Protein AF-A0A7V9T513-F1 (afdb_monomer_lite)

Radius of gyration: 24.74 Å; chains: 1; bounding box: 53×45×97 Å

pLDDT: mean 81.59, std 13.83, range [38.94, 98.31]

Secondary structure (DSSP, 8-state):
-THHHHHHHS-GGGHHHHHHHHHHHHHHHHHHHHHH-HHHHHHHHHHHHH---S---SSSTTGGGPEEPPTT-GGG-BTTEE--TTTTTTHHHHHHHHHHHHHHHHHHTTTT---HHHHHHHHHHHHHHHHHH-TT--GGGGHHHHHHHHHHHHHTT-SS-HHHHHHHHHHHHHHH-TTTS-HHHHHHHHHHHHHHHHHHHHHHHHPPPP--------------PPPPP-----

Structure (mmCIF, N/CA/C/O backbone):
data_AF-A0A7V9T513-F1
#
_entry.id   AF-A0A7V9T513-F1
#
loop_
_atom_site.group_PDB
_atom_site.id
_atom_site.type_symbol
_atom_site.label_atom_id
_atom_site.label_alt_id
_atom_site.label_comp_id
_atom_site.label_asym_id
_atom_site.label_entity_id
_atom_site.label_seq_id
_atom_site.pdbx_PDB_ins_code
_atom_site.Cartn_x
_atom_site.Cartn_y
_atom_site.Cartn_z
_atom_site.occupancy
_atom_site.B_iso_or_equiv
_atom_site.auth_seq_id
_atom_site.auth_comp_id
_atom_site.auth_asym_id
_atom_site.auth_atom_id
_atom_site.pdbx_PDB_model_num
ATOM 1 N N . LEU A 1 1 ? -8.419 2.953 -2.164 1.00 56.56 1 LEU A N 1
ATOM 2 C CA . LEU A 1 1 ? -7.958 2.134 -1.012 1.00 56.56 1 LEU A CA 1
ATOM 3 C C . LEU A 1 1 ? -8.584 2.544 0.321 1.00 56.56 1 LEU A C 1
ATOM 5 O O . LEU A 1 1 ? -9.123 1.675 0.987 1.00 56.56 1 LEU A O 1
ATOM 9 N N . ALA A 1 2 ? -8.587 3.830 0.699 1.00 71.31 2 ALA A N 1
ATOM 10 C CA . ALA A 1 2 ? -9.159 4.273 1.981 1.00 71.31 2 ALA A CA 1
ATOM 11 C C . ALA A 1 2 ? -10.691 4.118 2.109 1.00 71.31 2 ALA A C 1
ATOM 13 O O . ALA A 1 2 ? -11.207 4.031 3.218 1.00 71.31 2 ALA A O 1
ATOM 14 N N . ALA A 1 3 ? -11.420 4.041 0.990 1.00 71.31 3 ALA A N 1
ATOM 15 C CA . ALA A 1 3 ? -12.880 3.952 0.992 1.00 71.31 3 ALA A CA 1
ATOM 16 C C . ALA A 1 3 ? -13.415 2.728 1.757 1.00 71.31 3 ALA A C 1
ATOM 18 O O . ALA A 1 3 ? -14.334 2.867 2.553 1.00 71.31 3 ALA A O 1
ATOM 19 N N . ALA A 1 4 ? -12.821 1.544 1.566 1.00 71.19 4 ALA A N 1
ATOM 20 C CA . ALA A 1 4 ? -13.299 0.312 2.195 1.00 71.19 4 ALA A CA 1
ATOM 21 C C . ALA A 1 4 ? -13.287 0.372 3.739 1.00 71.19 4 ALA A C 1
ATOM 23 O O . ALA A 1 4 ? -14.354 0.212 4.331 1.00 71.19 4 ALA A O 1
ATOM 24 N N . PRO A 1 5 ? -12.159 0.652 4.425 1.00 69.12 5 PRO A N 1
ATOM 25 C CA . PRO A 1 5 ? -12.153 0.740 5.887 1.00 69.12 5 PRO A CA 1
ATOM 26 C C . PRO A 1 5 ? -13.040 1.874 6.422 1.00 69.12 5 PRO A C 1
ATOM 28 O O . PRO A 1 5 ? -13.703 1.694 7.439 1.00 69.12 5 PRO A O 1
ATOM 31 N N . VAL A 1 6 ? -13.122 3.012 5.723 1.00 74.19 6 VAL A N 1
ATOM 32 C CA . VAL A 1 6 ? -13.965 4.146 6.139 1.00 74.19 6 VAL A CA 1
ATOM 33 C C . VAL A 1 6 ? -15.457 3.807 6.050 1.00 74.19 6 VAL A C 1
ATOM 35 O O . VAL A 1 6 ? -16.199 4.042 7.004 1.00 74.19 6 VAL A O 1
ATOM 38 N N . LEU A 1 7 ? -15.906 3.200 4.949 1.00 75.94 7 LEU A N 1
ATOM 39 C CA . LEU A 1 7 ? -17.299 2.773 4.780 1.00 75.94 7 LEU A CA 1
ATOM 40 C C . LEU A 1 7 ? -17.684 1.671 5.773 1.00 75.94 7 LEU A C 1
ATOM 42 O O . LEU A 1 7 ? -18.811 1.659 6.261 1.00 75.94 7 LEU A O 1
ATOM 46 N N . LEU A 1 8 ? -16.752 0.771 6.103 1.00 69.31 8 LEU A N 1
ATOM 47 C CA . LEU A 1 8 ? -16.981 -0.305 7.071 1.00 69.31 8 LEU A CA 1
ATOM 48 C C . LEU A 1 8 ? -17.132 0.197 8.512 1.00 69.31 8 LEU A C 1
ATOM 50 O O . LEU A 1 8 ? -17.827 -0.440 9.300 1.00 69.31 8 LEU A O 1
ATOM 54 N N . LEU A 1 9 ? -16.500 1.321 8.852 1.00 70.56 9 LEU A N 1
ATOM 55 C CA . LEU A 1 9 ? -16.611 1.945 10.172 1.00 70.56 9 LEU A CA 1
ATOM 56 C C . LEU A 1 9 ? -17.802 2.894 10.314 1.00 70.56 9 LEU A C 1
ATOM 58 O O . LEU A 1 9 ? -18.177 3.242 11.434 1.00 70.56 9 LEU A O 1
ATOM 62 N N . THR A 1 10 ? -18.374 3.349 9.202 1.00 71.75 10 THR A N 1
ATOM 63 C CA . THR A 1 10 ? -19.375 4.414 9.227 1.00 71.75 10 THR A CA 1
ATOM 64 C C . THR A 1 10 ? -20.785 3.833 9.115 1.00 71.75 10 THR A C 1
ATOM 66 O O . THR A 1 10 ? -21.069 3.127 8.144 1.00 71.75 10 THR A O 1
ATOM 69 N N . PRO A 1 11 ? -21.708 4.155 10.047 1.00 75.56 11 PRO A N 1
ATOM 70 C CA . PRO A 1 11 ? -23.116 3.803 9.899 1.00 75.56 11 PRO A CA 1
ATOM 71 C C . PRO A 1 11 ? -23.667 4.261 8.545 1.00 75.56 11 PRO A C 1
ATOM 73 O O . PRO A 1 11 ? -23.382 5.381 8.117 1.00 75.56 11 PRO A O 1
ATOM 76 N N . VAL A 1 12 ? -24.493 3.428 7.903 1.00 78.19 12 VAL A N 1
ATOM 77 C CA . VAL A 1 12 ? -25.060 3.693 6.562 1.00 78.19 12 VAL A CA 1
ATOM 78 C C . VAL A 1 12 ? -25.762 5.053 6.498 1.00 78.19 12 VAL A C 1
ATOM 80 O O . VAL A 1 12 ? -25.613 5.786 5.527 1.00 78.19 12 VAL A O 1
ATOM 83 N N . ALA A 1 13 ? -26.426 5.454 7.584 1.00 79.31 13 ALA A N 1
ATOM 84 C CA . ALA A 1 13 ? -27.083 6.755 7.709 1.00 79.31 13 ALA A CA 1
ATOM 85 C C . ALA A 1 13 ? -26.142 7.966 7.524 1.00 79.31 13 ALA A C 1
ATOM 87 O O . ALA A 1 13 ? -26.603 9.054 7.200 1.00 79.31 13 ALA A O 1
ATOM 88 N N . ARG A 1 14 ? -24.826 7.802 7.718 1.00 83.12 14 ARG A N 1
ATOM 89 C CA . ARG A 1 14 ? -23.826 8.876 7.573 1.00 83.12 14 ARG A CA 1
ATOM 90 C C . ARG A 1 14 ? -23.086 8.847 6.235 1.00 83.12 14 ARG A C 1
ATOM 92 O O . ARG A 1 14 ? -22.272 9.735 5.985 1.00 83.12 14 ARG A O 1
ATOM 99 N N . TRP A 1 15 ? -23.360 7.870 5.370 1.00 83.12 15 TRP A N 1
ATOM 100 C CA . TRP A 1 15 ? -22.726 7.776 4.052 1.00 83.12 15 TRP A CA 1
ATOM 101 C C . TRP A 1 15 ? -22.912 9.033 3.190 1.00 83.12 15 TRP A C 1
ATOM 103 O O . TRP A 1 15 ? -21.918 9.453 2.602 1.00 83.12 15 TRP A O 1
ATOM 113 N N . PRO A 1 16 ? -24.088 9.699 3.151 1.00 83.56 16 PRO A N 1
ATOM 114 C CA . PRO A 1 16 ? -24.255 10.911 2.349 1.00 83.56 16 PRO A CA 1
ATOM 115 C C . PRO A 1 16 ? -23.289 12.028 2.757 1.00 83.56 16 PRO A C 1
ATOM 117 O O . PRO A 1 16 ? -22.669 12.650 1.901 1.00 83.56 16 PRO A O 1
ATOM 120 N N . HIS A 1 17 ? -23.088 12.238 4.062 1.00 81.31 17 HIS A N 1
ATOM 121 C CA . HIS A 1 17 ? -22.139 13.234 4.571 1.00 81.31 17 HIS A CA 1
ATOM 122 C C . HIS A 1 17 ? -20.690 12.876 4.244 1.00 81.31 17 HIS A C 1
ATOM 124 O O . HIS A 1 17 ? -19.882 13.757 3.972 1.00 81.31 17 HIS A O 1
ATOM 130 N N . LEU A 1 18 ? -20.363 11.584 4.248 1.00 82.62 18 LEU A N 1
ATOM 131 C CA . LEU A 1 18 ? -19.033 11.091 3.908 1.00 82.62 18 LEU A CA 1
ATOM 132 C C . LEU A 1 18 ? -18.729 11.273 2.420 1.00 82.62 18 LEU A C 1
ATOM 134 O O . LEU A 1 18 ? -17.659 11.759 2.065 1.00 82.62 18 LEU A O 1
ATOM 138 N N . VAL A 1 19 ? -19.694 10.934 1.563 1.00 82.19 19 VAL A N 1
ATOM 139 C CA . VAL A 1 19 ? -19.617 11.171 0.119 1.00 82.19 19 VAL A CA 1
ATOM 140 C C . VAL A 1 19 ? -19.502 12.666 -0.157 1.00 82.19 19 VAL A C 1
ATOM 142 O O . VAL A 1 19 ? -18.634 13.060 -0.927 1.00 82.19 19 VAL A O 1
ATOM 145 N N . LEU A 1 20 ? -20.301 13.501 0.513 1.00 85.19 20 LEU A N 1
ATOM 146 C CA . LEU A 1 20 ? -20.239 14.953 0.365 1.00 85.19 20 LEU A CA 1
ATOM 147 C C . LEU A 1 20 ? -18.884 15.518 0.807 1.00 85.19 20 LEU A C 1
ATOM 149 O O . LEU A 1 20 ? -18.304 16.318 0.084 1.00 85.19 20 LEU A O 1
ATOM 153 N N . ALA A 1 21 ? -18.350 15.087 1.952 1.00 81.12 21 ALA A N 1
ATOM 154 C CA . ALA A 1 21 ? -17.043 15.528 2.435 1.00 81.12 21 ALA A CA 1
ATOM 155 C C . ALA A 1 21 ? -15.908 15.090 1.495 1.00 81.12 21 ALA A C 1
ATOM 157 O O . ALA A 1 21 ? -15.026 15.886 1.178 1.00 81.12 21 ALA A O 1
ATOM 158 N N . ALA A 1 22 ? -15.949 13.846 1.007 1.00 82.00 22 ALA A N 1
ATOM 159 C CA . ALA A 1 22 ? -14.989 13.343 0.030 1.00 82.00 22 ALA A CA 1
ATOM 160 C C . ALA A 1 22 ? -15.091 14.092 -1.310 1.00 82.00 22 ALA A C 1
ATOM 162 O O . ALA A 1 22 ? -14.065 14.452 -1.882 1.00 82.00 22 ALA A O 1
ATOM 163 N N . ALA A 1 23 ? -16.309 14.369 -1.783 1.00 80.56 23 ALA A N 1
ATOM 164 C CA . ALA A 1 23 ? -16.556 15.130 -3.003 1.00 80.56 23 ALA A CA 1
ATOM 165 C C . ALA A 1 23 ? -16.118 16.593 -2.863 1.00 80.56 23 ALA A C 1
ATOM 167 O O . ALA A 1 23 ? -15.510 17.127 -3.781 1.00 80.56 23 ALA A O 1
ATOM 168 N N . ALA A 1 24 ? -16.362 17.227 -1.714 1.00 82.88 24 ALA A N 1
ATOM 169 C CA . ALA A 1 24 ? -15.928 18.593 -1.442 1.00 82.88 24 ALA A CA 1
ATOM 170 C C . ALA A 1 24 ? -14.398 18.692 -1.369 1.00 82.88 24 ALA A C 1
ATOM 172 O O . ALA A 1 24 ? -13.809 19.553 -2.017 1.00 82.88 24 ALA A O 1
ATOM 173 N N . ALA A 1 25 ? -13.744 17.781 -0.640 1.00 82.38 25 ALA A N 1
ATOM 174 C CA . ALA A 1 25 ? -12.286 17.743 -0.544 1.00 82.38 25 ALA A CA 1
ATOM 175 C C . ALA A 1 25 ? -11.632 17.437 -1.902 1.00 82.38 25 ALA A C 1
ATOM 177 O O . ALA A 1 25 ? -10.701 18.127 -2.311 1.00 82.38 25 ALA A O 1
ATOM 178 N N . GLY A 1 26 ? -12.143 16.434 -2.624 1.00 80.25 26 GLY A N 1
ATOM 179 C CA . GLY A 1 26 ? -11.663 16.089 -3.961 1.00 80.25 26 GLY A CA 1
ATOM 180 C C . GLY A 1 26 ? -11.914 17.209 -4.968 1.00 80.25 26 GLY A C 1
ATOM 181 O O . GLY A 1 26 ? -11.016 17.562 -5.725 1.00 80.25 26 GLY A O 1
ATOM 182 N N . GLY A 1 27 ? -13.100 17.815 -4.931 1.00 81.06 27 GLY A N 1
ATOM 183 C CA . GLY A 1 27 ? -13.477 18.951 -5.763 1.00 81.06 27 GLY A CA 1
ATOM 184 C C . GLY A 1 27 ? -12.573 20.153 -5.525 1.00 81.06 27 GLY A C 1
ATOM 185 O O . GLY A 1 27 ? -12.019 20.673 -6.479 1.00 81.06 27 GLY A O 1
ATOM 186 N N . ALA A 1 28 ? -12.322 20.550 -4.278 1.00 85.12 28 ALA A N 1
ATOM 187 C CA . ALA A 1 28 ? -11.442 21.683 -3.980 1.00 85.12 28 ALA A CA 1
ATOM 188 C C . ALA A 1 28 ? -10.032 21.530 -4.584 1.00 85.12 28 ALA A C 1
ATOM 190 O O . ALA A 1 28 ? -9.445 22.510 -5.036 1.00 85.12 28 ALA A O 1
ATOM 191 N N . VAL A 1 29 ? -9.505 20.302 -4.623 1.00 83.56 29 VAL A N 1
ATOM 192 C CA . VAL A 1 29 ? -8.173 20.006 -5.173 1.00 83.56 29 VAL A CA 1
ATOM 193 C C . VAL A 1 29 ? -8.195 19.862 -6.696 1.00 83.56 29 VAL A C 1
ATOM 195 O O . VAL A 1 29 ? -7.297 20.353 -7.375 1.00 83.56 29 VAL A O 1
ATOM 198 N N . LEU A 1 30 ? -9.195 19.168 -7.243 1.00 85.56 30 LEU A N 1
ATOM 199 C CA . LEU A 1 30 ? -9.219 18.780 -8.656 1.00 85.56 30 LEU A CA 1
ATOM 200 C C . LEU A 1 30 ? -9.918 19.807 -9.548 1.00 85.56 30 LEU A C 1
ATOM 202 O O . LEU A 1 30 ? -9.595 19.891 -10.729 1.00 85.56 30 LEU A O 1
ATOM 206 N N . LEU A 1 31 ? -10.842 20.604 -9.009 1.00 85.56 31 LEU A N 1
ATOM 207 C CA . LEU A 1 31 ? -11.644 21.557 -9.776 1.00 85.56 31 LEU A CA 1
ATOM 208 C C . LEU A 1 31 ? -10.788 22.569 -10.556 1.00 85.56 31 LEU A C 1
ATOM 210 O O . LEU A 1 31 ? -11.083 22.753 -11.733 1.00 85.56 31 LEU A O 1
ATOM 214 N N . PRO A 1 32 ? -9.703 23.158 -10.007 1.00 86.12 32 PRO A N 1
ATOM 215 C CA . PRO A 1 32 ? -8.839 24.042 -10.791 1.00 86.12 32 PRO A CA 1
ATOM 216 C C . PRO A 1 32 ? -8.215 23.345 -12.009 1.00 86.12 32 PRO A C 1
ATOM 218 O O . PRO A 1 32 ? -8.123 23.940 -13.076 1.00 86.12 32 PRO A O 1
ATOM 221 N N . VAL A 1 33 ? -7.831 22.070 -11.869 1.00 82.62 33 VAL A N 1
ATOM 222 C CA . VAL A 1 33 ? -7.219 21.277 -12.949 1.00 82.62 33 VAL A CA 1
ATOM 223 C C . VAL A 1 33 ? -8.254 20.908 -14.011 1.00 82.62 33 VAL A C 1
ATOM 225 O O . VAL A 1 33 ? -7.982 21.025 -15.202 1.00 82.62 33 VAL A O 1
ATOM 228 N N . VAL A 1 34 ? -9.456 20.509 -13.584 1.00 87.06 34 VAL A N 1
ATOM 229 C CA . VAL A 1 34 ? -10.569 20.188 -14.491 1.00 87.06 34 VAL A CA 1
ATOM 230 C C . VAL A 1 34 ? -11.003 21.420 -15.280 1.00 87.06 34 VAL A C 1
ATOM 232 O O . VAL A 1 34 ? -11.263 21.310 -16.471 1.00 87.06 34 VAL A O 1
ATOM 235 N N . LEU A 1 35 ? -11.080 22.586 -14.634 1.00 89.31 35 LEU A N 1
ATOM 236 C CA . LEU A 1 35 ? -11.471 23.834 -15.293 1.00 89.31 35 LEU A CA 1
ATOM 237 C C . LEU A 1 35 ? -10.396 24.356 -16.253 1.00 89.31 35 LEU A C 1
ATOM 239 O O . LEU A 1 35 ? -10.744 25.019 -17.226 1.00 89.31 35 LEU A O 1
ATOM 243 N N . ALA A 1 36 ? -9.118 24.063 -15.995 1.00 90.81 36 ALA A N 1
ATOM 244 C CA . ALA A 1 36 ? -8.023 24.456 -16.875 1.00 90.81 36 ALA A CA 1
ATOM 245 C C . ALA A 1 36 ? -8.037 23.686 -18.207 1.00 90.81 36 ALA A C 1
ATOM 247 O O . ALA A 1 36 ? -7.860 24.302 -19.255 1.00 90.81 36 ALA A O 1
ATOM 248 N N . ASP A 1 37 ? -8.262 22.366 -18.176 1.00 88.44 37 ASP A N 1
ATOM 249 C CA . ASP A 1 37 ? -8.390 21.537 -19.384 1.00 88.44 37 ASP A CA 1
ATOM 250 C C . ASP A 1 37 ? -9.226 20.263 -19.119 1.00 88.44 37 ASP A C 1
ATOM 252 O O . ASP A 1 37 ? -8.694 19.221 -18.710 1.00 88.44 37 ASP A O 1
ATOM 256 N N . PRO A 1 38 ? -10.550 20.311 -19.362 1.00 83.56 38 PRO A N 1
ATOM 257 C CA . PRO A 1 38 ? -11.442 19.186 -19.088 1.00 83.56 38 PRO A CA 1
ATOM 258 C C . PRO A 1 38 ? -11.135 17.951 -19.944 1.00 83.56 38 PRO A C 1
ATOM 260 O O . PRO A 1 38 ? -11.267 16.817 -19.473 1.00 83.56 38 PRO A O 1
ATOM 263 N N . GLY A 1 39 ? -10.742 18.163 -21.206 1.00 80.19 39 GLY A N 1
ATOM 264 C CA . GLY A 1 39 ? -10.500 17.089 -22.170 1.00 80.19 39 GLY A CA 1
ATOM 265 C C . GLY A 1 39 ? -9.240 16.304 -21.825 1.00 80.19 39 GLY A C 1
ATOM 266 O O . GLY A 1 39 ? -9.263 15.071 -21.778 1.00 80.19 39 GLY A O 1
ATOM 267 N N . HIS A 1 40 ? -8.163 17.016 -21.496 1.00 79.38 40 HIS A N 1
ATOM 268 C CA . HIS A 1 40 ? -6.905 16.396 -21.097 1.00 79.38 40 HIS A CA 1
ATOM 269 C C . HIS A 1 40 ? -6.998 15.744 -19.710 1.00 79.38 40 HIS A C 1
ATOM 271 O O . HIS A 1 40 ? -6.431 14.671 -19.492 1.00 79.38 40 HIS A O 1
ATOM 277 N N . PHE A 1 41 ? -7.782 16.321 -18.791 1.00 80.00 41 PHE A N 1
ATOM 278 C CA . PHE A 1 41 ? -8.075 15.695 -17.503 1.00 80.00 41 PHE A CA 1
ATOM 279 C C . PHE A 1 41 ? -8.795 14.349 -17.671 1.00 80.00 41 PHE A C 1
ATOM 281 O O . PHE A 1 41 ? -8.336 13.344 -17.129 1.00 80.00 41 PHE A O 1
ATOM 288 N N . LEU A 1 42 ? -9.885 14.295 -18.444 1.00 76.69 42 LEU A N 1
ATOM 289 C CA . LEU A 1 42 ? -10.641 13.054 -18.662 1.00 76.69 42 LEU A CA 1
ATOM 290 C C . LEU A 1 42 ? -9.800 11.977 -19.365 1.00 76.69 42 LEU A C 1
ATOM 292 O O . LEU A 1 42 ? -9.795 10.828 -18.920 1.00 76.69 42 LEU A O 1
ATOM 296 N N . GLY A 1 43 ? -9.051 12.346 -20.409 1.00 71.62 43 GLY A N 1
ATOM 297 C CA . GLY A 1 43 ? -8.168 11.421 -21.128 1.00 71.62 43 GLY A CA 1
ATOM 298 C C . GLY A 1 43 ? -7.070 10.828 -20.237 1.00 71.62 43 GLY A C 1
ATOM 299 O O . GLY A 1 43 ? -6.873 9.610 -20.219 1.00 71.62 43 GLY A O 1
ATOM 300 N N . ASN A 1 44 ? -6.414 11.665 -19.427 1.00 74.12 44 ASN A N 1
ATOM 301 C CA . ASN A 1 44 ? -5.359 11.213 -18.519 1.00 74.12 44 ASN A CA 1
ATOM 302 C C . ASN A 1 44 ? -5.904 10.378 -17.357 1.00 74.12 44 ASN A C 1
ATOM 304 O O . ASN A 1 44 ? -5.275 9.394 -16.984 1.00 74.12 44 ASN A O 1
ATOM 308 N N . GLN A 1 45 ? -7.075 10.704 -16.804 1.00 69.81 45 GLN A N 1
ATOM 309 C CA . GLN A 1 45 ? -7.652 9.918 -15.706 1.00 69.81 45 GLN A CA 1
ATOM 310 C C . GLN A 1 45 ? -7.997 8.492 -16.141 1.00 69.81 45 GLN A C 1
ATOM 312 O O . GLN A 1 45 ? -7.695 7.546 -15.415 1.00 69.81 45 GLN A O 1
ATOM 317 N N . VAL A 1 46 ? -8.579 8.317 -17.333 1.00 65.38 46 VAL A N 1
ATOM 318 C CA . VAL A 1 46 ? -8.895 6.980 -17.860 1.00 65.38 46 VAL A CA 1
ATOM 319 C C . VAL A 1 46 ? -7.612 6.194 -18.149 1.00 65.38 46 VAL A C 1
ATOM 321 O O . VAL A 1 46 ? -7.510 5.035 -17.750 1.00 65.38 46 VAL A O 1
ATOM 324 N N . GLY A 1 47 ? -6.607 6.825 -18.766 1.00 62.56 47 GLY A N 1
ATOM 325 C CA . GLY A 1 47 ? -5.322 6.181 -19.063 1.00 62.56 47 GLY A CA 1
ATOM 326 C C . GLY A 1 47 ? -4.524 5.786 -17.814 1.00 62.56 47 GLY A C 1
ATOM 327 O O . GLY A 1 47 ? -4.041 4.655 -17.719 1.00 62.56 47 GLY A O 1
ATOM 328 N N . VAL A 1 48 ? -4.441 6.681 -16.825 1.00 64.62 48 VAL A N 1
ATOM 329 C CA . VAL A 1 48 ? -3.724 6.461 -15.554 1.00 64.62 48 VAL A CA 1
ATOM 330 C C . VAL A 1 48 ? -4.448 5.441 -14.673 1.00 64.62 48 VAL A C 1
ATOM 332 O O . VAL A 1 48 ? -3.805 4.625 -14.013 1.00 64.62 48 VAL A O 1
ATOM 335 N N . ALA A 1 49 ? -5.783 5.439 -14.665 1.00 60.94 49 ALA A N 1
ATOM 336 C CA . ALA A 1 49 ? -6.547 4.436 -13.928 1.00 60.94 49 ALA A CA 1
ATOM 337 C C . ALA A 1 49 ? -6.406 3.033 -14.543 1.00 60.94 49 ALA A C 1
ATOM 339 O O . ALA A 1 49 ? -6.382 2.048 -13.804 1.00 60.94 49 ALA A O 1
ATOM 340 N N . ALA A 1 50 ? -6.301 2.943 -15.874 1.00 62.91 50 ALA A N 1
ATOM 341 C CA . ALA A 1 50 ? -6.297 1.677 -16.601 1.00 62.91 50 ALA A CA 1
ATOM 342 C C . ALA A 1 50 ? -4.910 1.039 -16.758 1.00 62.91 50 ALA A C 1
ATOM 344 O O . ALA A 1 50 ? -4.828 -0.180 -16.889 1.00 62.91 50 ALA A O 1
ATOM 345 N N . THR A 1 51 ? -3.832 1.828 -16.765 1.00 62.53 51 THR A N 1
ATOM 346 C CA . THR A 1 51 ? -2.486 1.312 -17.053 1.00 62.53 51 THR A CA 1
ATOM 347 C C . THR A 1 51 ? -1.441 1.885 -16.107 1.00 62.53 51 THR A C 1
ATOM 349 O O . THR A 1 51 ? -1.411 3.084 -15.831 1.00 62.53 51 THR A O 1
ATOM 352 N N . THR A 1 52 ? -0.554 1.027 -15.611 1.00 64.81 52 THR A N 1
ATOM 353 C CA . THR A 1 52 ? 0.722 1.488 -15.056 1.00 64.81 52 THR A CA 1
ATOM 354 C C . THR A 1 52 ? 1.674 1.786 -16.221 1.00 64.81 52 THR A C 1
ATOM 356 O O . THR A 1 52 ? 1.650 1.088 -17.232 1.00 64.81 52 THR A O 1
ATOM 359 N N . GLY A 1 53 ? 2.483 2.845 -16.125 1.00 68.56 53 GLY A N 1
ATOM 360 C CA . GLY A 1 53 ? 3.511 3.143 -17.131 1.00 68.56 53 GLY A CA 1
ATOM 361 C C . GLY A 1 53 ? 4.605 2.060 -17.198 1.00 68.56 53 GLY A C 1
ATOM 362 O O . GLY A 1 53 ? 4.623 1.151 -16.368 1.00 68.56 53 GLY A O 1
ATOM 363 N N . PRO A 1 54 ? 5.564 2.157 -18.138 1.00 72.62 54 PRO A N 1
ATOM 364 C CA . PRO A 1 54 ? 6.622 1.148 -18.315 1.00 72.62 54 PRO A CA 1
ATOM 365 C C . PRO A 1 54 ? 7.637 1.093 -17.157 1.00 72.62 54 PRO A C 1
ATOM 367 O O . PRO A 1 54 ? 8.469 0.186 -17.100 1.00 72.62 54 PRO A O 1
ATOM 370 N N . ILE A 1 55 ? 7.572 2.067 -16.245 1.00 80.12 55 ILE A N 1
ATOM 371 C CA . ILE A 1 55 ? 8.485 2.242 -15.118 1.00 80.12 55 ILE A CA 1
ATOM 372 C C . ILE A 1 55 ? 8.405 1.036 -14.177 1.00 80.12 55 ILE A C 1
ATOM 374 O O . ILE A 1 55 ? 7.330 0.635 -13.731 1.00 80.12 55 ILE A O 1
ATOM 378 N N . PHE A 1 56 ? 9.571 0.474 -13.858 1.00 87.94 56 PHE A N 1
ATOM 379 C CA . PHE A 1 56 ? 9.684 -0.767 -13.102 1.00 87.94 56 PHE A CA 1
ATOM 380 C C . PHE A 1 56 ? 10.816 -0.687 -12.079 1.00 87.94 56 PHE A C 1
ATOM 382 O O . PHE A 1 56 ? 11.984 -0.888 -12.405 1.00 87.94 56 PHE A O 1
ATOM 389 N N . HIS A 1 57 ? 10.487 -0.376 -10.826 1.00 88.81 57 HIS A N 1
ATOM 390 C CA . HIS A 1 57 ? 11.474 -0.329 -9.746 1.00 88.81 57 HIS A CA 1
ATOM 391 C C . HIS A 1 57 ? 11.673 -1.702 -9.092 1.00 88.81 57 HIS A C 1
ATOM 393 O O . HIS A 1 57 ? 10.779 -2.542 -9.142 1.00 88.81 57 HIS A O 1
ATOM 399 N N . PRO A 1 58 ? 12.808 -1.937 -8.411 1.00 91.44 58 PRO A N 1
ATOM 400 C CA . PRO A 1 58 ? 13.051 -3.188 -7.692 1.00 91.44 58 PRO A CA 1
ATOM 401 C C . PRO A 1 58 ? 12.239 -3.362 -6.405 1.00 91.44 58 PRO A C 1
ATOM 403 O O . PRO A 1 58 ? 12.119 -4.467 -5.889 1.00 91.44 58 PRO A O 1
ATOM 406 N N . ARG A 1 59 ? 11.657 -2.292 -5.859 1.00 93.56 59 ARG A N 1
ATOM 407 C CA . ARG A 1 59 ? 10.999 -2.298 -4.540 1.00 93.56 59 ARG A CA 1
ATOM 408 C C . ARG A 1 59 ? 9.526 -2.672 -4.638 1.00 93.56 59 ARG A C 1
ATOM 410 O O . ARG A 1 59 ? 8.659 -1.901 -4.242 1.00 93.56 59 ARG A O 1
ATOM 417 N N . GLN A 1 60 ? 9.255 -3.834 -5.214 1.00 94.00 60 GLN A N 1
ATOM 418 C CA . GLN A 1 60 ? 7.912 -4.351 -5.473 1.00 94.00 60 GLN A CA 1
ATOM 419 C C . GLN A 1 60 ? 7.987 -5.850 -5.798 1.00 94.00 60 GLN A C 1
ATOM 421 O O . GLN A 1 60 ? 9.049 -6.363 -6.155 1.00 94.00 60 GLN A O 1
ATOM 426 N N . ILE A 1 61 ? 6.878 -6.568 -5.631 1.00 96.56 61 ILE A N 1
ATOM 427 C CA . ILE A 1 61 ? 6.841 -8.039 -5.638 1.00 96.56 61 ILE A CA 1
ATOM 428 C C . ILE A 1 61 ? 7.078 -8.671 -7.020 1.00 96.56 61 ILE A C 1
ATOM 430 O O . ILE A 1 61 ? 7.561 -9.795 -7.123 1.00 96.56 61 ILE A O 1
ATOM 434 N N . TRP A 1 62 ? 6.758 -7.948 -8.087 1.00 94.81 62 TRP A N 1
ATOM 435 C CA . TRP A 1 62 ? 6.887 -8.365 -9.480 1.00 94.81 62 TRP A CA 1
ATOM 436 C C . TRP A 1 62 ? 8.316 -8.290 -10.008 1.00 94.81 62 TRP A C 1
ATOM 438 O O . TRP A 1 62 ? 8.557 -8.816 -11.089 1.00 94.81 62 TRP A O 1
ATOM 448 N N . TRP A 1 63 ? 9.266 -7.665 -9.298 1.00 93.31 63 TRP A N 1
ATOM 449 C CA . TRP A 1 63 ? 10.638 -7.443 -9.782 1.00 93.31 63 TRP A CA 1
ATOM 450 C C . TRP A 1 63 ? 11.308 -8.672 -10.433 1.00 93.31 63 TRP A C 1
ATOM 452 O O . TRP A 1 63 ? 11.914 -8.515 -11.503 1.00 93.31 63 TRP A O 1
ATOM 462 N N . PRO A 1 64 ? 11.176 -9.900 -9.882 1.00 93.81 64 PRO A N 1
ATOM 463 C CA . PRO A 1 64 ? 11.733 -11.104 -10.501 1.00 93.81 64 PRO A CA 1
ATOM 464 C C . PRO A 1 64 ? 11.196 -11.397 -11.909 1.00 93.81 64 PRO A C 1
ATOM 466 O O . PRO A 1 64 ? 11.892 -12.032 -12.693 1.00 93.81 64 PRO A O 1
ATOM 469 N N . LEU A 1 65 ? 9.996 -10.911 -12.233 1.00 93.75 65 LEU A N 1
ATOM 470 C CA . LEU A 1 65 ? 9.308 -11.109 -13.510 1.00 93.75 65 LEU A CA 1
ATOM 471 C C . LEU A 1 65 ? 9.640 -10.031 -14.554 1.00 93.75 65 LEU A C 1
ATOM 473 O O . LEU A 1 65 ? 9.125 -10.100 -15.666 1.00 93.75 65 LEU A O 1
ATOM 477 N N . GLY A 1 66 ? 10.449 -9.024 -14.210 1.00 90.50 66 GLY A N 1
ATOM 478 C CA . GLY A 1 66 ? 10.828 -7.951 -15.133 1.00 90.50 66 GLY A CA 1
ATOM 479 C C . GLY A 1 66 ? 11.544 -8.471 -16.375 1.00 90.50 66 GLY A C 1
ATOM 480 O O . GLY A 1 66 ? 12.405 -9.347 -16.278 1.00 90.50 66 GLY A O 1
ATOM 481 N N . VAL A 1 67 ? 11.219 -7.900 -17.533 1.00 89.75 67 VAL A N 1
ATOM 482 C CA . VAL A 1 67 ? 11.837 -8.274 -18.812 1.00 89.75 67 VAL A CA 1
ATOM 483 C C . VAL A 1 67 ? 13.020 -7.353 -19.128 1.00 89.75 67 VAL A C 1
ATOM 485 O O . VAL A 1 67 ? 12.988 -6.175 -18.753 1.00 89.75 67 VAL A O 1
ATOM 488 N N . PRO A 1 68 ? 14.082 -7.865 -19.778 1.00 86.31 68 PRO A N 1
ATOM 489 C CA . PRO A 1 68 ? 15.225 -7.051 -20.168 1.00 86.31 68 PRO A CA 1
ATOM 490 C C . PRO A 1 68 ? 14.806 -5.989 -21.185 1.00 86.31 68 PRO A C 1
ATOM 492 O O . PRO A 1 68 ? 13.932 -6.207 -22.024 1.00 86.31 68 PRO A O 1
ATOM 495 N N . VAL A 1 69 ? 15.447 -4.832 -21.096 1.00 81.75 69 VAL A N 1
ATOM 496 C CA . VAL A 1 69 ? 15.158 -3.677 -21.950 1.00 81.75 69 VAL A CA 1
ATOM 497 C C . VAL A 1 69 ? 15.897 -3.827 -23.280 1.00 81.75 69 VAL A C 1
ATOM 499 O O . VAL A 1 69 ? 17.091 -4.128 -23.297 1.00 81.75 69 VAL A O 1
ATOM 502 N N . ALA A 1 70 ? 15.198 -3.613 -24.398 1.00 76.56 70 ALA A N 1
ATOM 503 C CA . ALA A 1 70 ? 15.812 -3.639 -25.722 1.00 76.56 70 ALA A CA 1
ATOM 504 C C . ALA A 1 70 ? 16.706 -2.398 -25.958 1.00 76.56 70 ALA A C 1
ATOM 506 O O . ALA A 1 70 ? 16.446 -1.330 -25.388 1.00 76.56 70 ALA A O 1
ATOM 507 N N . PRO A 1 71 ? 17.738 -2.488 -26.821 1.00 67.56 71 PRO A N 1
ATOM 508 C CA . PRO A 1 71 ? 18.533 -1.325 -27.212 1.00 67.56 71 PRO A CA 1
ATOM 509 C C . PRO A 1 71 ? 17.624 -0.202 -27.746 1.00 67.56 71 PRO A C 1
ATOM 511 O O . PRO A 1 71 ? 16.854 -0.425 -28.675 1.00 67.56 71 PRO A O 1
ATOM 514 N N . GLY A 1 72 ? 17.683 0.987 -27.135 1.00 65.56 72 GLY A N 1
ATOM 515 C CA . GLY A 1 72 ? 16.841 2.146 -27.484 1.00 65.56 72 GLY A CA 1
ATOM 516 C C . GLY A 1 72 ? 15.686 2.453 -2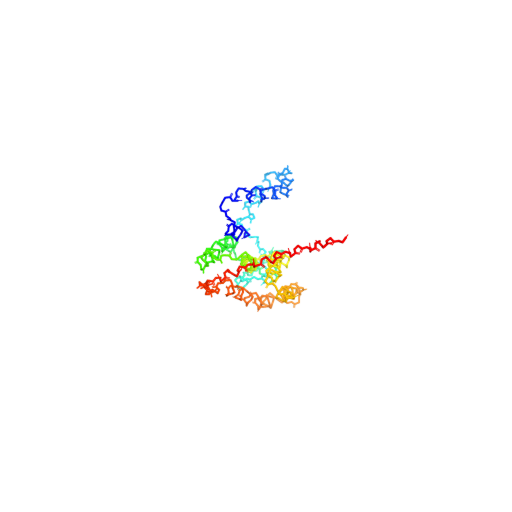6.518 1.00 65.56 72 GLY A C 1
ATOM 517 O O . GLY A 1 72 ? 15.087 3.515 -26.620 1.00 65.56 72 GLY A O 1
ATOM 518 N N . GLN A 1 73 ? 15.403 1.586 -25.540 1.00 64.81 73 GLN A N 1
ATOM 519 C CA . GLN A 1 73 ? 14.380 1.819 -24.501 1.00 64.81 73 GLN A CA 1
ATOM 520 C C . GLN A 1 73 ? 14.979 2.187 -23.127 1.00 64.81 73 GLN A C 1
ATOM 522 O O . GLN A 1 73 ? 14.288 2.162 -22.108 1.00 64.81 73 GLN A O 1
ATOM 527 N N . LEU A 1 74 ? 16.271 2.531 -23.090 1.00 62.16 74 LEU A N 1
ATOM 528 C CA . LEU A 1 74 ? 17.027 2.799 -21.860 1.00 62.16 74 LEU A CA 1
ATOM 529 C C . LEU A 1 74 ? 16.492 3.980 -21.040 1.00 62.16 74 LEU A C 1
ATOM 531 O O . LEU A 1 74 ? 16.665 3.979 -19.827 1.00 62.16 74 LEU A O 1
ATOM 535 N N . GLU A 1 75 ? 15.816 4.944 -21.667 1.00 60.44 75 GLU A N 1
ATOM 536 C CA . GLU A 1 75 ? 15.277 6.128 -20.977 1.00 60.44 75 GLU A CA 1
ATOM 537 C C . GLU A 1 75 ? 14.231 5.776 -19.908 1.00 60.44 75 GLU A C 1
ATOM 539 O O . GLU A 1 75 ? 14.096 6.481 -18.911 1.00 60.44 75 GLU A O 1
ATOM 544 N N . TRP A 1 76 ? 13.531 4.652 -20.079 1.00 53.69 76 TRP A N 1
ATOM 545 C CA . TRP A 1 76 ? 12.452 4.196 -19.192 1.00 53.69 76 TRP A CA 1
ATOM 546 C C . TRP A 1 76 ? 12.872 3.025 -18.298 1.00 53.69 76 TRP A C 1
ATOM 548 O O . TRP A 1 76 ? 12.094 2.540 -17.473 1.00 53.69 76 TRP A O 1
ATOM 558 N N . ALA A 1 77 ? 14.105 2.550 -18.477 1.00 60.84 77 ALA A N 1
ATOM 559 C CA . ALA A 1 77 ? 14.642 1.381 -17.814 1.00 60.84 77 ALA A CA 1
ATOM 560 C C . ALA A 1 77 ? 15.300 1.752 -16.490 1.00 60.84 77 ALA A C 1
ATOM 562 O O . ALA A 1 77 ? 16.395 2.314 -16.455 1.00 60.84 77 ALA A O 1
ATOM 563 N N . HIS A 1 78 ? 14.702 1.332 -15.380 1.00 69.56 78 HIS A N 1
ATOM 564 C CA . HIS A 1 78 ? 15.424 1.327 -14.115 1.00 69.56 78 HIS A CA 1
ATOM 565 C C . HIS A 1 78 ? 16.177 0.011 -13.967 1.00 69.56 78 HIS A C 1
ATOM 567 O O . HIS A 1 78 ? 15.590 -1.070 -13.967 1.00 69.56 78 HIS A O 1
ATOM 573 N N . MET A 1 79 ? 17.502 0.110 -13.832 1.00 72.94 79 MET A N 1
ATOM 574 C CA . MET A 1 79 ? 18.385 -1.041 -13.622 1.00 72.94 79 MET A CA 1
ATOM 575 C C . MET A 1 79 ? 18.225 -2.134 -14.704 1.00 72.94 79 MET A C 1
ATOM 577 O O . MET A 1 79 ? 18.287 -3.327 -14.409 1.00 72.94 79 MET A O 1
ATOM 581 N N . GLY A 1 80 ? 17.985 -1.726 -15.958 1.00 77.69 80 GLY A N 1
ATOM 582 C CA . GLY A 1 80 ? 17.953 -2.616 -17.128 1.00 77.69 80 GLY A CA 1
ATOM 583 C C . GLY A 1 80 ? 16.708 -3.500 -17.274 1.00 77.69 80 GLY A C 1
ATOM 584 O O . GLY A 1 80 ? 16.702 -4.384 -18.133 1.00 77.69 80 GLY A O 1
ATOM 585 N N . ARG A 1 81 ? 15.658 -3.281 -16.469 1.00 86.44 81 ARG A N 1
ATOM 586 C CA . ARG A 1 81 ? 14.393 -4.028 -16.554 1.00 86.44 81 ARG A CA 1
ATOM 587 C C . ARG A 1 81 ? 13.202 -3.110 -16.799 1.00 86.44 81 ARG A C 1
ATOM 589 O O . ARG A 1 81 ? 13.192 -1.964 -16.355 1.00 86.44 81 ARG A O 1
ATOM 596 N N . MET A 1 82 ? 12.184 -3.657 -17.455 1.00 87.75 82 MET A N 1
ATOM 597 C CA . MET A 1 82 ? 10.872 -3.032 -17.622 1.00 87.75 82 MET A CA 1
ATOM 598 C C . MET A 1 82 ? 9.753 -3.968 -17.164 1.00 87.75 82 MET A C 1
ATOM 600 O O . MET A 1 82 ? 9.932 -5.189 -17.054 1.00 87.75 82 MET A O 1
ATOM 604 N N . ALA A 1 83 ? 8.588 -3.382 -16.894 1.00 88.25 83 ALA A N 1
ATOM 605 C CA . ALA A 1 83 ? 7.398 -4.138 -16.552 1.00 88.25 83 ALA A CA 1
ATOM 606 C C . ALA A 1 83 ? 6.966 -5.004 -17.752 1.00 88.25 83 ALA A C 1
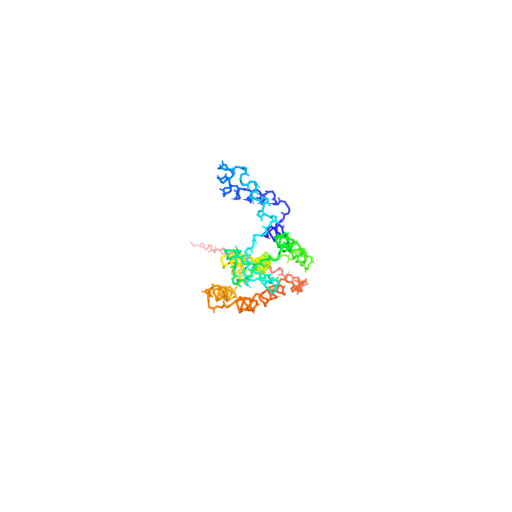ATOM 608 O O . ALA A 1 83 ? 6.918 -4.504 -18.879 1.00 88.25 83 ALA A O 1
ATOM 609 N N . PRO A 1 84 ? 6.617 -6.285 -17.547 1.00 89.69 84 PRO A N 1
ATOM 610 C CA . PRO A 1 84 ? 6.000 -7.085 -18.597 1.00 89.69 84 PRO A CA 1
ATOM 611 C C . PRO A 1 84 ? 4.709 -6.427 -19.094 1.00 89.69 84 PRO A C 1
ATOM 613 O O . PRO A 1 84 ? 3.910 -5.953 -18.289 1.00 89.69 84 PRO A O 1
ATOM 616 N N . ALA A 1 85 ? 4.455 -6.455 -20.404 1.00 88.56 85 ALA A N 1
ATOM 617 C CA . ALA A 1 85 ? 3.287 -5.792 -20.995 1.00 88.56 85 ALA A CA 1
ATOM 618 C C . ALA A 1 85 ? 1.947 -6.259 -20.390 1.00 88.56 85 ALA A C 1
ATOM 620 O O . ALA A 1 85 ? 1.029 -5.461 -20.220 1.00 88.56 85 ALA A O 1
ATOM 621 N N . TRP A 1 86 ? 1.849 -7.537 -20.005 1.00 89.44 86 TRP A N 1
ATOM 622 C CA . TRP A 1 86 ? 0.654 -8.099 -19.368 1.00 89.44 86 TRP A CA 1
ATOM 623 C C . TRP A 1 86 ? 0.403 -7.556 -17.957 1.00 89.44 86 TRP A C 1
ATOM 625 O O . TRP A 1 86 ? -0.725 -7.622 -17.477 1.00 89.44 86 TRP A O 1
ATOM 635 N N . LEU A 1 87 ? 1.432 -7.035 -17.283 1.00 90.25 87 LEU A N 1
ATOM 636 C CA . LEU A 1 87 ? 1.334 -6.552 -15.909 1.00 90.25 87 LEU A CA 1
ATOM 637 C C . LEU A 1 87 ? 0.707 -5.151 -15.846 1.00 90.25 87 LEU A C 1
ATOM 639 O O . LEU A 1 87 ? -0.032 -4.857 -14.907 1.00 90.25 87 LEU A O 1
ATOM 643 N N . LEU A 1 88 ? 0.958 -4.318 -16.863 1.00 86.19 88 LEU A N 1
ATOM 644 C CA . LEU A 1 88 ? 0.502 -2.924 -16.931 1.00 86.19 88 LEU A CA 1
ATOM 645 C C . LEU A 1 88 ? -1.015 -2.743 -16.728 1.00 86.19 88 LEU A C 1
ATOM 647 O O . LEU A 1 88 ? -1.384 -1.844 -15.972 1.00 86.19 88 LEU A O 1
ATOM 651 N N . PRO A 1 89 ? -1.902 -3.558 -17.339 1.00 87.88 89 PRO A N 1
ATOM 652 C CA . PRO A 1 89 ? -3.344 -3.422 -17.130 1.00 87.88 89 PRO A CA 1
ATOM 653 C C . PRO A 1 89 ? -3.865 -4.103 -15.852 1.00 87.88 89 PRO A C 1
ATOM 655 O O . PRO A 1 89 ? -5.055 -4.011 -15.562 1.00 87.88 89 PRO A O 1
ATOM 658 N N . VAL A 1 90 ? -3.030 -4.825 -15.092 1.00 88.69 90 VAL A N 1
ATOM 659 C CA . VAL A 1 90 ? -3.491 -5.709 -13.998 1.00 88.69 90 VAL A CA 1
ATOM 660 C C . VAL A 1 90 ? -3.250 -5.114 -12.611 1.00 88.69 90 VAL A C 1
ATOM 662 O O . VAL A 1 90 ? -4.054 -5.303 -11.697 1.00 88.69 90 VAL A O 1
ATOM 665 N N . THR A 1 91 ? -2.161 -4.378 -12.436 1.00 87.69 91 THR A N 1
ATOM 666 C CA . THR A 1 91 ? -1.668 -3.865 -11.145 1.00 87.69 91 THR A CA 1
ATOM 667 C C . THR A 1 91 ? -2.654 -2.938 -10.439 1.00 87.69 91 THR A C 1
ATOM 669 O O . THR A 1 91 ? -3.021 -3.204 -9.293 1.00 87.69 91 THR A O 1
ATOM 672 N N . HIS A 1 92 ? -3.126 -1.875 -11.098 1.00 85.44 92 HIS A N 1
ATOM 673 C CA . HIS A 1 92 ? -4.081 -0.935 -10.498 1.00 85.44 92 HIS A CA 1
ATOM 674 C C . HIS A 1 92 ? -5.417 -1.608 -10.132 1.00 85.44 92 HIS A C 1
ATOM 676 O O . HIS A 1 92 ? -5.835 -1.476 -8.973 1.00 85.44 92 HIS A O 1
ATOM 682 N N . PRO A 1 93 ? -6.069 -2.384 -11.028 1.00 87.56 93 PRO A N 1
ATOM 683 C CA . PRO A 1 93 ? -7.264 -3.141 -10.666 1.00 87.56 93 PRO A CA 1
ATOM 684 C C . PRO A 1 93 ? -7.035 -4.095 -9.498 1.00 87.56 93 PRO A C 1
ATOM 686 O O . PRO A 1 93 ? -7.862 -4.135 -8.590 1.00 87.56 93 PRO A O 1
ATOM 689 N N . LEU A 1 94 ? -5.908 -4.814 -9.468 1.00 88.75 94 LEU A N 1
ATOM 690 C CA . LEU A 1 94 ? -5.579 -5.739 -8.383 1.00 88.75 94 LEU A CA 1
ATOM 691 C C . LEU A 1 94 ? -5.444 -5.015 -7.039 1.00 88.75 94 LEU A C 1
ATOM 693 O O . LEU A 1 94 ? -6.026 -5.457 -6.048 1.00 88.75 94 LEU A O 1
ATOM 697 N N . ILE A 1 95 ? -4.725 -3.889 -7.002 1.00 88.00 95 ILE A N 1
ATOM 698 C CA . ILE A 1 95 ? -4.557 -3.063 -5.798 1.00 88.00 95 ILE A CA 1
ATOM 699 C C . ILE A 1 95 ? -5.923 -2.618 -5.259 1.00 88.00 95 ILE A C 1
ATOM 701 O O . ILE A 1 95 ? -6.193 -2.744 -4.062 1.00 88.00 95 ILE A O 1
ATOM 705 N N . VAL A 1 96 ? -6.805 -2.119 -6.130 1.00 84.62 96 VAL A N 1
ATOM 706 C CA . VAL A 1 96 ? -8.155 -1.685 -5.739 1.00 84.62 96 VAL A CA 1
ATOM 707 C C . VAL A 1 96 ? -9.002 -2.871 -5.284 1.00 84.62 96 VAL A C 1
ATOM 709 O O . VAL A 1 96 ? -9.644 -2.797 -4.232 1.00 84.62 96 VAL A O 1
ATOM 712 N N . ALA A 1 97 ? -8.974 -3.965 -6.045 1.00 86.81 97 ALA A N 1
ATOM 713 C CA . ALA A 1 97 ? -9.744 -5.169 -5.775 1.00 86.81 97 ALA A CA 1
ATOM 714 C C . ALA A 1 97 ? -9.379 -5.774 -4.422 1.00 86.81 97 ALA A C 1
ATOM 716 O O . ALA A 1 97 ? -10.283 -6.194 -3.711 1.00 86.81 97 ALA A O 1
ATOM 717 N N . LEU A 1 98 ? -8.103 -5.747 -4.022 1.00 88.31 98 LEU A N 1
ATOM 718 C CA . LEU A 1 98 ? -7.609 -6.291 -2.754 1.00 88.31 98 LEU A CA 1
ATOM 719 C C . LEU A 1 98 ? -8.231 -5.627 -1.507 1.00 88.31 98 LEU A C 1
ATOM 721 O O . LEU A 1 98 ? -8.349 -6.261 -0.456 1.00 88.31 98 LEU A O 1
ATOM 725 N N . ALA A 1 99 ? -8.683 -4.372 -1.611 1.00 86.00 99 ALA A N 1
ATOM 726 C CA . ALA A 1 99 ? -9.320 -3.673 -0.493 1.00 86.00 99 ALA A CA 1
ATOM 727 C C . ALA A 1 99 ? -10.664 -4.296 -0.079 1.00 86.00 99 ALA A C 1
ATOM 729 O O . ALA A 1 99 ? -11.006 -4.299 1.107 1.00 86.00 99 ALA A O 1
ATOM 730 N N . LEU A 1 100 ? -11.413 -4.842 -1.040 1.00 84.50 100 LEU A N 1
ATOM 731 C CA . LEU A 1 100 ? -12.732 -5.433 -0.810 1.00 84.50 100 LEU A CA 1
ATOM 732 C C . LEU A 1 100 ? -12.687 -6.757 -0.025 1.00 84.50 100 LEU A C 1
ATOM 734 O O . LEU A 1 100 ? -13.356 -6.828 1.007 1.00 84.50 100 LEU A O 1
ATOM 738 N N . PRO A 1 101 ? -11.926 -7.799 -0.424 1.00 85.31 101 PRO A N 1
ATOM 739 C CA . PRO A 1 101 ? -11.897 -9.066 0.290 1.00 85.31 101 PRO A CA 1
ATOM 740 C C . PRO A 1 101 ? -11.257 -8.918 1.668 1.00 85.31 101 PRO A C 1
ATOM 742 O O . PRO A 1 101 ? -11.763 -9.506 2.619 1.00 85.31 101 PRO A O 1
ATOM 745 N N . LEU A 1 102 ? -10.214 -8.092 1.817 1.00 85.88 102 LEU A N 1
ATOM 746 C CA . LEU A 1 102 ? -9.597 -7.849 3.124 1.00 85.88 102 LEU A CA 1
ATOM 747 C C . LEU A 1 102 ? -10.567 -7.129 4.075 1.00 85.88 102 LEU A C 1
ATOM 749 O O . LEU A 1 102 ? -10.765 -7.558 5.212 1.00 85.88 102 LEU A O 1
ATOM 753 N N . GLY A 1 103 ? -11.263 -6.096 3.590 1.00 84.81 103 GLY A N 1
ATOM 754 C CA . GLY A 1 103 ? -12.312 -5.428 4.361 1.00 84.81 103 GLY A CA 1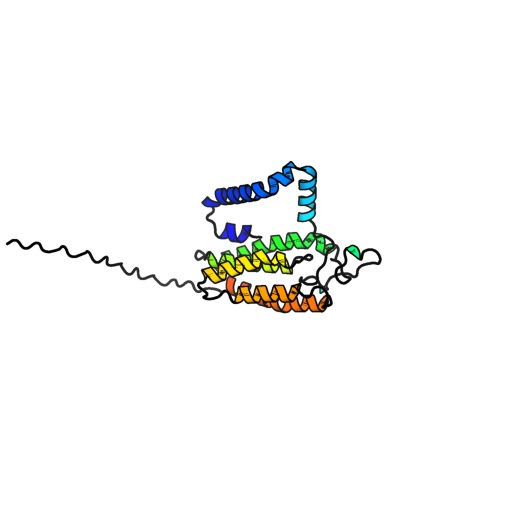
ATOM 755 C C . GLY A 1 103 ? -13.489 -6.348 4.711 1.00 84.81 103 GLY A C 1
ATOM 756 O O . GLY A 1 103 ? -13.967 -6.347 5.848 1.00 84.81 103 GLY A O 1
ATOM 757 N N . ALA A 1 104 ? -13.937 -7.173 3.763 1.00 83.88 104 ALA A N 1
ATOM 758 C CA . ALA A 1 104 ? -15.026 -8.124 3.970 1.00 83.88 104 ALA A CA 1
ATOM 759 C C . ALA A 1 104 ? -14.653 -9.231 4.968 1.00 83.88 104 ALA A C 1
ATOM 761 O O . ALA A 1 104 ? -15.454 -9.548 5.850 1.00 83.88 104 ALA A O 1
ATOM 762 N N . LEU A 1 105 ? -13.445 -9.792 4.865 1.00 85.12 105 LEU A N 1
ATOM 763 C CA . LEU A 1 105 ? -12.932 -10.802 5.791 1.00 85.12 105 LEU A CA 1
ATOM 764 C C . LEU A 1 105 ? -12.828 -10.236 7.209 1.00 85.12 105 LEU A C 1
ATOM 766 O O . LEU A 1 105 ? -13.257 -10.883 8.166 1.00 85.12 105 LEU A O 1
ATOM 770 N N . TRP A 1 106 ? -12.339 -9.000 7.336 1.00 84.56 106 TRP A N 1
ATOM 771 C CA . TRP A 1 106 ? -12.241 -8.320 8.625 1.00 84.56 106 TRP A CA 1
ATOM 772 C C . TRP A 1 106 ? -13.622 -8.112 9.252 1.00 84.56 106 TRP A C 1
ATOM 774 O O . TRP A 1 106 ? -13.821 -8.433 10.423 1.00 84.56 106 TRP A O 1
ATOM 784 N N . ARG A 1 107 ? -14.610 -7.668 8.465 1.00 81.69 107 ARG A N 1
ATOM 785 C CA . ARG A 1 107 ? -15.991 -7.500 8.944 1.00 81.69 107 ARG A CA 1
ATOM 786 C C . ARG A 1 107 ? -16.614 -8.827 9.384 1.00 81.69 107 ARG A C 1
ATOM 788 O O . ARG A 1 107 ? -17.241 -8.887 10.439 1.00 81.69 107 ARG A O 1
ATOM 795 N N . ARG A 1 108 ? -16.443 -9.889 8.588 1.00 80.50 108 ARG A N 1
ATOM 796 C CA . ARG A 1 108 ? -17.013 -11.218 8.871 1.00 80.50 108 ARG A CA 1
ATOM 797 C C . ARG A 1 108 ? -16.451 -11.831 10.153 1.00 80.50 108 ARG A C 1
ATOM 799 O O . ARG A 1 108 ? -17.208 -12.427 10.907 1.00 80.50 108 ARG A O 1
ATOM 806 N N . GLY A 1 109 ? -15.159 -11.650 10.425 1.00 74.94 109 GLY A N 1
ATOM 807 C CA . GLY A 1 109 ? -14.505 -12.221 11.606 1.00 74.94 109 GLY A CA 1
ATOM 808 C C . GLY A 1 109 ? -14.744 -11.478 12.928 1.00 74.94 109 GLY A C 1
ATOM 809 O O . GLY A 1 109 ? -14.288 -11.958 13.962 1.00 74.94 109 GLY A O 1
ATOM 810 N N . ARG A 1 110 ? -15.398 -10.303 12.925 1.00 71.38 110 ARG A N 1
ATOM 811 C CA . ARG A 1 110 ? -15.459 -9.407 14.103 1.00 71.38 110 ARG A CA 1
ATOM 812 C C . ARG A 1 110 ? -16.863 -9.127 14.662 1.00 71.38 110 ARG A C 1
ATOM 814 O O . ARG A 1 110 ? -16.958 -8.602 15.771 1.00 71.38 110 ARG A O 1
ATOM 821 N N . GLY A 1 111 ? -17.940 -9.489 13.959 1.00 63.59 111 GLY A N 1
ATOM 822 C CA . GLY A 1 111 ? -19.314 -9.275 14.443 1.00 63.59 111 GLY A CA 1
ATOM 823 C C . GLY A 1 111 ? -19.610 -7.799 14.800 1.00 63.59 111 GLY A C 1
ATOM 824 O O . GLY A 1 111 ? -19.038 -6.904 14.178 1.00 63.59 111 GLY A O 1
ATOM 825 N N . PRO A 1 112 ? -20.482 -7.505 15.787 1.00 59.62 112 PRO A N 1
ATOM 826 C CA . PRO A 1 112 ? -20.803 -6.129 16.200 1.00 59.62 112 PRO A CA 1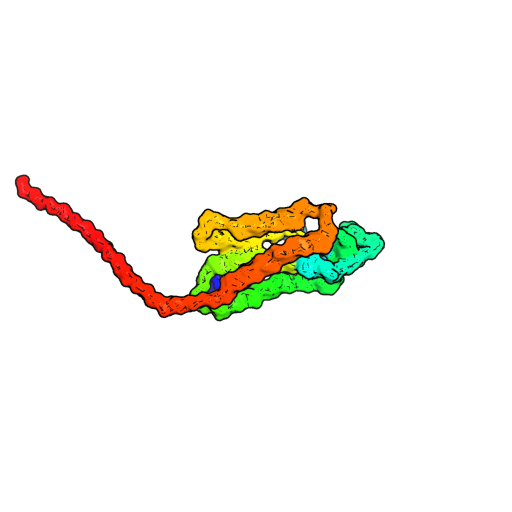
ATOM 827 C C . PRO A 1 112 ? -19.662 -5.389 16.933 1.00 59.62 112 PRO A C 1
ATOM 829 O O . PRO A 1 112 ? -19.770 -4.189 17.168 1.00 59.62 112 PRO A O 1
ATOM 832 N N . ALA A 1 113 ? -18.553 -6.058 17.270 1.00 65.31 113 ALA A N 1
ATOM 833 C CA . ALA A 1 113 ? -17.441 -5.495 18.044 1.00 65.31 113 ALA A CA 1
ATOM 834 C C . ALA A 1 113 ? -16.329 -4.889 17.158 1.00 65.31 113 ALA A C 1
ATOM 836 O O . ALA A 1 113 ? -15.137 -5.164 17.339 1.00 65.31 113 ALA A O 1
ATOM 837 N N . LEU A 1 114 ? -16.697 -4.064 16.173 1.00 71.44 114 LEU A N 1
ATOM 838 C CA . LEU A 1 114 ? -15.726 -3.361 15.329 1.00 71.44 114 LEU A CA 1
ATOM 839 C C . LEU A 1 114 ? -15.071 -2.221 16.120 1.00 71.44 114 LEU A C 1
ATOM 841 O O . LEU A 1 114 ? -15.723 -1.243 16.480 1.00 71.44 114 LEU A O 1
ATOM 845 N N . ARG A 1 115 ? -13.762 -2.324 16.374 1.00 75.69 115 ARG A N 1
ATOM 846 C CA . ARG A 1 115 ? -12.984 -1.220 16.949 1.00 75.69 115 ARG A CA 1
ATOM 847 C C . ARG A 1 115 ? -12.464 -0.316 15.826 1.00 75.69 115 ARG A C 1
ATOM 849 O O . ARG A 1 115 ? -11.794 -0.833 14.930 1.00 75.69 115 ARG A O 1
ATOM 856 N N . PRO A 1 116 ? -12.681 1.012 15.896 1.00 78.00 116 PRO A N 1
ATOM 857 C CA . PRO A 1 116 ? -12.117 1.962 14.935 1.00 78.00 116 PRO A CA 1
ATOM 858 C C . PRO A 1 116 ? -10.596 1.853 14.794 1.00 78.00 116 PRO A C 1
ATOM 860 O O . PRO A 1 116 ? -10.060 2.020 13.703 1.00 78.00 116 PRO A O 1
ATOM 863 N N . ASP A 1 117 ? -9.911 1.507 15.887 1.00 85.50 117 ASP A N 1
ATOM 864 C CA . ASP A 1 117 ? -8.456 1.359 15.919 1.00 85.50 117 ASP A CA 1
ATOM 865 C C . ASP A 1 117 ? -7.987 0.261 14.947 1.00 85.50 117 ASP A C 1
ATOM 867 O O . ASP A 1 117 ? -7.065 0.472 14.168 1.00 85.50 117 ASP A O 1
ATOM 871 N N . ASP A 1 118 ? -8.660 -0.893 14.907 1.00 86.12 118 ASP A N 1
ATOM 872 C CA . ASP A 1 118 ? -8.243 -2.011 14.047 1.00 86.12 118 ASP A CA 1
ATOM 873 C C . ASP A 1 118 ? -8.416 -1.694 12.548 1.00 86.12 118 ASP A C 1
ATOM 875 O O . ASP A 1 118 ? -7.701 -2.247 11.711 1.00 86.12 118 ASP A O 1
ATOM 879 N N . ALA A 1 119 ? -9.311 -0.764 12.198 1.00 88.75 119 ALA A N 1
ATOM 880 C CA . ALA A 1 119 ? -9.449 -0.294 10.823 1.00 88.75 119 ALA A CA 1
ATOM 881 C C . ALA A 1 119 ? -8.267 0.578 10.376 1.00 88.75 119 ALA A C 1
ATOM 883 O O . ALA A 1 119 ? -7.943 0.578 9.191 1.00 88.75 119 ALA A O 1
ATOM 884 N N . LEU A 1 120 ? -7.602 1.286 11.298 1.00 91.62 120 LEU A N 1
ATOM 885 C CA . LEU A 1 120 ? -6.368 2.021 10.993 1.00 91.62 120 LEU A CA 1
ATOM 886 C C . LEU A 1 120 ? -5.227 1.056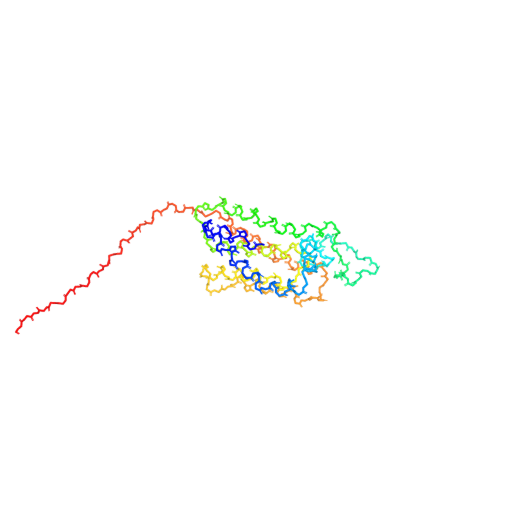 10.667 1.00 91.62 120 LEU A C 1
ATOM 888 O O . LEU A 1 120 ? -4.490 1.285 9.712 1.00 91.62 120 LEU A O 1
ATOM 892 N N . LEU A 1 121 ? -5.133 -0.064 11.390 1.00 93.50 121 LEU A N 1
ATOM 893 C CA . LEU A 1 121 ? -4.148 -1.103 11.086 1.00 93.50 121 LEU A CA 1
ATOM 894 C C . LEU A 1 121 ? -4.450 -1.811 9.755 1.00 93.50 121 LEU A C 1
ATOM 896 O O . LEU A 1 121 ? -3.538 -2.071 8.974 1.00 93.50 121 LEU A O 1
ATOM 900 N N . LEU A 1 122 ? -5.728 -2.069 9.453 1.00 93.00 122 LEU A N 1
ATOM 901 C CA . LEU A 1 122 ? -6.145 -2.573 8.140 1.00 93.00 122 LEU A CA 1
ATOM 902 C C . LEU A 1 122 ? -5.817 -1.572 7.020 1.00 93.00 122 LEU A C 1
ATOM 904 O O . LEU A 1 122 ? -5.332 -1.966 5.962 1.00 93.00 122 LEU A O 1
ATOM 908 N N . LEU A 1 123 ? -6.053 -0.279 7.247 1.00 93.56 123 LEU A N 1
ATOM 909 C CA . LEU A 1 123 ? -5.712 0.777 6.297 1.00 93.56 123 LEU A CA 1
ATOM 910 C C . LEU A 1 123 ? -4.196 0.844 6.054 1.00 93.56 123 LEU A C 1
ATOM 912 O O . LEU A 1 123 ? -3.773 0.932 4.902 1.00 93.56 123 LEU A O 1
ATOM 916 N N . ALA A 1 124 ? -3.387 0.737 7.113 1.00 96.00 124 ALA A N 1
ATOM 917 C CA . ALA A 1 124 ? -1.933 0.652 7.013 1.00 96.00 124 ALA A CA 1
ATOM 918 C C . ALA A 1 124 ? -1.503 -0.565 6.173 1.00 96.00 124 ALA A C 1
ATOM 920 O O . ALA A 1 124 ? -0.721 -0.416 5.233 1.00 96.00 124 ALA A O 1
ATOM 921 N N . LEU A 1 125 ? -2.079 -1.745 6.433 1.00 96.31 125 LEU A N 1
ATOM 922 C CA . LEU A 1 125 ? -1.836 -2.952 5.638 1.00 96.31 125 LEU A CA 1
ATOM 923 C C . LEU A 1 125 ? -2.167 -2.743 4.153 1.00 96.31 125 LEU A C 1
ATOM 925 O O . LEU A 1 125 ? -1.356 -3.086 3.297 1.00 96.31 125 LEU A O 1
ATOM 929 N N . LEU A 1 126 ? -3.316 -2.143 3.834 1.00 95.56 126 LEU A N 1
ATOM 930 C CA . LEU A 1 126 ? -3.712 -1.873 2.448 1.00 95.56 126 LEU A CA 1
ATOM 931 C C . LEU A 1 126 ? -2.744 -0.924 1.734 1.00 95.56 126 LEU A C 1
ATOM 933 O O . LEU A 1 126 ? -2.427 -1.146 0.566 1.00 95.56 126 LEU A O 1
ATOM 937 N N . PHE A 1 127 ? -2.253 0.115 2.413 1.00 96.94 127 PHE A N 1
ATOM 938 C CA . PHE A 1 127 ? -1.269 1.023 1.825 1.00 96.94 127 PHE A CA 1
ATOM 939 C C . PHE A 1 127 ? 0.109 0.379 1.655 1.00 96.94 127 PHE A C 1
ATOM 941 O O . PHE A 1 127 ? 0.761 0.631 0.642 1.00 96.94 127 PHE A O 1
ATOM 948 N N . LEU A 1 128 ? 0.533 -0.488 2.580 1.00 97.44 128 LEU A N 1
ATOM 949 C CA . LEU A 1 128 ? 1.766 -1.258 2.414 1.00 97.44 128 LEU A CA 1
ATOM 950 C C . LEU A 1 128 ? 1.660 -2.217 1.220 1.00 97.44 128 LEU A C 1
ATOM 952 O O . LEU A 1 128 ? 2.553 -2.246 0.376 1.00 97.44 128 LEU A O 1
ATOM 956 N N . LEU A 1 129 ? 0.547 -2.949 1.108 1.00 96.31 129 LEU A N 1
ATOM 957 C CA . LEU A 1 129 ? 0.304 -3.863 -0.012 1.00 96.31 129 LEU A CA 1
ATOM 958 C C . LEU A 1 129 ? 0.191 -3.117 -1.340 1.00 96.31 129 LEU A C 1
ATOM 960 O O . LEU A 1 129 ? 0.713 -3.599 -2.338 1.00 96.31 129 LEU A O 1
ATOM 964 N N . ARG A 1 130 ? -0.401 -1.915 -1.355 1.00 95.00 130 ARG A N 1
ATOM 965 C CA . ARG A 1 130 ? -0.356 -1.042 -2.534 1.00 95.00 130 ARG A CA 1
ATOM 966 C C . ARG A 1 130 ? 1.072 -0.779 -2.969 1.00 95.00 130 ARG A C 1
ATOM 968 O O . ARG A 1 130 ? 1.357 -0.946 -4.142 1.00 95.00 130 ARG A O 1
ATOM 975 N N . CYS A 1 131 ? 1.952 -0.388 -2.050 1.00 95.69 131 CYS A N 1
ATOM 976 C CA . CYS A 1 131 ? 3.343 -0.094 -2.395 1.00 95.69 131 CYS A CA 1
ATOM 977 C C . CYS A 1 131 ? 4.066 -1.350 -2.901 1.00 95.69 131 CYS A C 1
ATOM 979 O O . CYS A 1 131 ? 4.771 -1.291 -3.900 1.00 95.69 131 CYS A O 1
ATOM 981 N N . ALA A 1 132 ? 3.835 -2.500 -2.264 1.00 96.38 132 ALA A N 1
ATOM 982 C CA . ALA A 1 132 ? 4.442 -3.765 -2.668 1.00 96.38 132 ALA A CA 1
ATOM 983 C C . ALA A 1 132 ? 3.961 -4.267 -4.043 1.00 96.38 132 ALA A C 1
ATOM 985 O O . ALA A 1 132 ? 4.720 -4.935 -4.742 1.00 96.38 132 ALA A O 1
ATOM 986 N N . LEU A 1 133 ? 2.715 -3.969 -4.417 1.00 94.94 133 LEU A N 1
ATOM 987 C CA . LEU A 1 133 ? 2.096 -4.380 -5.681 1.00 94.94 133 LEU A CA 1
ATOM 988 C C . LEU A 1 133 ? 2.271 -3.352 -6.807 1.00 94.94 133 LEU A C 1
ATOM 990 O O . LEU A 1 133 ? 1.922 -3.663 -7.944 1.00 94.94 133 LEU A O 1
ATOM 994 N N . ASP A 1 134 ? 2.769 -2.152 -6.514 1.00 92.19 134 ASP A N 1
ATOM 995 C CA . ASP A 1 134 ? 2.939 -1.070 -7.484 1.00 92.19 134 ASP A CA 1
ATOM 996 C C . ASP A 1 134 ? 4.301 -1.195 -8.199 1.00 92.19 134 ASP A C 1
ATOM 998 O O . ASP A 1 134 ? 5.344 -1.053 -7.553 1.00 92.19 134 ASP A O 1
ATOM 1002 N N . PRO A 1 135 ? 4.337 -1.440 -9.523 1.00 90.81 135 PRO A N 1
ATOM 1003 C CA . PRO A 1 135 ? 5.581 -1.475 -10.297 1.00 90.81 135 PRO A CA 1
ATOM 1004 C C . PRO A 1 135 ? 6.395 -0.178 -10.205 1.00 90.81 135 PRO A C 1
ATOM 1006 O O . PRO A 1 135 ? 7.624 -0.204 -10.328 1.00 90.81 135 PRO A O 1
ATOM 1009 N N . TRP A 1 136 ? 5.721 0.944 -9.941 1.00 88.94 136 TRP A N 1
ATOM 1010 C CA . TRP A 1 136 ? 6.304 2.275 -9.844 1.00 88.94 136 TRP A CA 1
ATOM 1011 C C . TRP A 1 136 ? 6.432 2.748 -8.388 1.00 88.94 136 TRP A C 1
ATOM 1013 O O . TRP A 1 136 ? 6.153 3.892 -8.045 1.00 88.94 136 TRP A O 1
ATOM 1023 N N . ASN A 1 137 ? 6.872 1.878 -7.484 1.00 90.69 137 ASN A N 1
ATOM 1024 C CA . ASN A 1 137 ? 6.938 2.223 -6.068 1.00 90.69 137 ASN A CA 1
ATOM 1025 C C . ASN A 1 137 ? 8.053 3.237 -5.719 1.00 90.69 137 ASN A C 1
ATOM 1027 O O . ASN A 1 137 ? 9.243 2.965 -5.907 1.00 90.69 137 ASN A O 1
ATOM 1031 N N . LEU A 1 138 ? 7.667 4.372 -5.124 1.00 90.44 138 LEU A N 1
ATOM 1032 C CA . LEU A 1 138 ? 8.554 5.448 -4.662 1.00 90.44 138 LEU A CA 1
ATOM 1033 C C . LEU A 1 138 ? 8.502 5.609 -3.135 1.00 90.44 138 LEU A C 1
ATOM 1035 O O . LEU A 1 138 ? 7.525 5.250 -2.482 1.00 90.44 138 LEU A O 1
ATOM 1039 N N . ALA A 1 139 ? 9.544 6.196 -2.537 1.00 91.25 139 ALA A N 1
ATOM 1040 C CA . ALA A 1 139 ? 9.654 6.302 -1.076 1.00 91.25 139 ALA A CA 1
ATOM 1041 C C . ALA A 1 139 ? 8.431 6.997 -0.452 1.00 91.25 139 ALA A C 1
ATOM 1043 O O . ALA A 1 139 ? 7.799 6.471 0.464 1.00 91.25 139 ALA A O 1
ATOM 1044 N N . TYR A 1 140 ? 8.035 8.140 -1.017 1.00 91.31 140 TYR A N 1
ATOM 1045 C CA . TYR A 1 140 ? 6.930 8.950 -0.506 1.00 91.31 140 TYR A CA 1
ATOM 1046 C C . TYR A 1 140 ? 5.552 8.285 -0.659 1.00 91.31 140 TYR A C 1
ATOM 1048 O O . TYR A 1 140 ? 4.610 8.670 0.033 1.00 91.31 140 TYR A O 1
ATOM 1056 N N . TYR A 1 141 ? 5.418 7.239 -1.485 1.00 93.75 141 TYR A N 1
ATOM 1057 C CA . TYR A 1 141 ? 4.179 6.459 -1.590 1.00 93.75 141 TYR A CA 1
ATOM 1058 C C . TYR A 1 141 ? 3.826 5.711 -0.304 1.00 93.75 141 TYR A C 1
ATOM 1060 O O . TYR A 1 141 ? 2.661 5.362 -0.115 1.00 93.75 141 TYR A O 1
ATOM 1068 N N . HIS A 1 142 ? 4.793 5.524 0.597 1.00 96.44 142 HIS A N 1
ATOM 1069 C CA . HIS A 1 142 ? 4.587 4.890 1.896 1.00 96.44 142 HIS A CA 1
ATOM 1070 C C . HIS A 1 142 ? 4.023 5.849 2.950 1.00 96.44 142 HIS A C 1
ATOM 1072 O O . HIS A 1 142 ? 3.634 5.396 4.026 1.00 96.44 142 HIS A O 1
ATOM 1078 N N . LEU A 1 143 ? 3.940 7.155 2.671 1.00 95.69 143 LEU A N 1
ATOM 1079 C CA . LEU A 1 143 ? 3.447 8.139 3.636 1.00 95.69 143 LEU A CA 1
ATOM 1080 C C . LEU A 1 143 ? 2.048 7.792 4.189 1.00 95.69 143 LEU A C 1
ATOM 1082 O O . LEU A 1 143 ? 1.889 7.799 5.409 1.00 95.69 143 LEU A O 1
ATOM 1086 N N . PRO A 1 144 ? 1.049 7.395 3.371 1.00 94.94 144 PRO A N 1
ATOM 1087 C CA . PRO A 1 144 ? -0.258 6.993 3.890 1.00 94.94 144 PRO A CA 1
ATOM 1088 C C . PRO A 1 144 ? -0.196 5.755 4.798 1.00 94.94 144 PRO A C 1
ATOM 1090 O O . PRO A 1 144 ? -0.938 5.672 5.774 1.00 94.94 144 PRO A O 1
ATOM 1093 N N . PHE A 1 145 ? 0.706 4.811 4.507 1.00 96.94 145 PHE A N 1
ATOM 1094 C CA . PHE A 1 145 ? 0.962 3.650 5.363 1.00 96.94 145 PHE A CA 1
ATOM 1095 C C . PHE A 1 145 ? 1.533 4.081 6.720 1.00 96.94 145 PHE A C 1
ATOM 1097 O O . PHE A 1 145 ? 0.991 3.690 7.753 1.00 96.94 145 PHE A O 1
ATOM 1104 N N . VAL A 1 146 ? 2.573 4.921 6.722 1.00 97.56 146 VAL A N 1
ATOM 1105 C CA . VAL A 1 146 ? 3.228 5.413 7.946 1.00 97.56 146 VAL A CA 1
ATOM 1106 C C . VAL A 1 146 ? 2.245 6.197 8.816 1.00 97.56 146 VAL A C 1
ATOM 1108 O O . VAL A 1 146 ? 2.172 5.959 10.018 1.00 97.56 146 VAL A O 1
ATOM 1111 N N . LEU A 1 147 ? 1.439 7.081 8.220 1.00 96.56 147 LEU A N 1
ATOM 1112 C CA . LEU A 1 147 ? 0.446 7.870 8.955 1.00 96.56 147 LEU A CA 1
ATOM 1113 C C . LEU A 1 147 ? -0.660 6.998 9.564 1.00 96.56 147 LEU A C 1
ATOM 1115 O O . LEU A 1 147 ? -1.044 7.209 10.714 1.00 96.56 147 LEU A O 1
ATOM 1119 N N . ALA A 1 148 ? -1.157 6.002 8.824 1.00 95.62 148 ALA A N 1
ATOM 1120 C CA . ALA A 1 148 ? -2.164 5.074 9.338 1.00 95.62 148 ALA A CA 1
ATOM 1121 C C . ALA A 1 148 ? -1.612 4.205 10.483 1.00 95.62 148 ALA A C 1
ATOM 1123 O O . ALA A 1 148 ? -2.293 4.011 11.493 1.00 95.62 148 ALA A O 1
ATOM 1124 N N . LEU A 1 149 ? -0.371 3.726 10.351 1.00 96.38 149 LEU A N 1
ATOM 1125 C CA . LEU A 1 149 ? 0.313 2.940 11.377 1.00 96.38 149 LEU A CA 1
ATOM 1126 C C . LEU A 1 149 ? 0.572 3.766 12.645 1.00 96.38 149 LEU A C 1
ATOM 1128 O O . LEU A 1 149 ? 0.266 3.305 13.744 1.00 96.38 149 LEU A O 1
ATOM 1132 N N . LEU A 1 150 ? 1.040 5.007 12.490 1.00 96.19 150 LEU A N 1
ATOM 1133 C CA . LEU A 1 150 ? 1.244 5.940 13.597 1.00 96.19 150 LEU A CA 1
ATOM 1134 C C . LEU A 1 150 ? -0.060 6.207 14.349 1.00 96.19 150 LEU A C 1
ATOM 1136 O O . LEU A 1 150 ? -0.109 6.098 15.574 1.00 96.19 150 LEU A O 1
ATOM 1140 N N . ALA A 1 151 ? -1.131 6.522 13.614 1.00 94.44 151 ALA A N 1
ATOM 1141 C CA . ALA A 1 151 ? -2.442 6.770 14.201 1.00 94.44 151 ALA A CA 1
ATOM 1142 C C . ALA A 1 151 ? -2.946 5.552 14.992 1.00 94.44 151 ALA A C 1
ATOM 1144 O O . ALA A 1 151 ? -3.527 5.708 16.068 1.00 94.44 151 ALA A O 1
ATOM 1145 N N . TRP A 1 152 ? -2.696 4.341 14.489 1.00 94.44 152 TRP A N 1
ATOM 1146 C CA . TRP A 1 152 ? -3.014 3.111 15.204 1.00 94.44 152 TRP A CA 1
ATOM 1147 C C . TRP A 1 152 ? -2.184 2.936 16.489 1.00 94.44 152 TRP A C 1
ATOM 1149 O O . TRP A 1 152 ? -2.753 2.620 17.537 1.00 94.44 152 TRP A O 1
ATOM 1159 N N . GLU A 1 153 ? -0.867 3.169 16.458 1.00 94.62 153 GLU A N 1
ATOM 1160 C CA . GLU A 1 153 ? -0.011 3.044 17.651 1.00 94.62 153 GLU A CA 1
ATOM 1161 C C . GLU A 1 153 ? -0.395 4.046 18.747 1.00 94.62 153 GLU A C 1
ATOM 1163 O O . GLU A 1 153 ? -0.517 3.666 19.913 1.00 94.62 153 GLU A O 1
ATOM 1168 N N . VAL A 1 154 ? -0.669 5.297 18.364 1.00 93.62 154 VAL A N 1
ATOM 1169 C CA . VAL A 1 154 ? -1.119 6.345 19.292 1.00 93.62 154 VAL A CA 1
ATOM 1170 C C . VAL A 1 154 ? -2.455 5.963 19.931 1.00 93.62 154 VAL A C 1
ATOM 1172 O O . VAL A 1 154 ? -2.607 6.024 21.150 1.00 93.62 154 VAL A O 1
ATOM 1175 N N . ARG A 1 155 ? -3.427 5.504 19.133 1.00 91.88 155 ARG A N 1
ATOM 1176 C CA . ARG A 1 155 ? -4.763 5.145 19.641 1.00 91.88 155 ARG A CA 1
ATOM 1177 C C . ARG A 1 155 ? -4.797 3.868 20.472 1.00 91.88 155 ARG A C 1
ATOM 1179 O O . ARG A 1 155 ? -5.693 3.707 21.295 1.00 91.88 155 ARG A O 1
ATOM 1186 N N . THR A 1 156 ? -3.840 2.965 20.280 1.00 89.19 156 THR A N 1
ATOM 1187 C CA . THR A 1 156 ? -3.720 1.751 21.102 1.00 89.19 156 THR A CA 1
ATOM 1188 C C . THR A 1 156 ? -2.993 1.984 22.428 1.00 89.19 156 THR A C 1
ATOM 1190 O O . THR A 1 156 ? -2.850 1.042 23.204 1.00 89.19 156 THR A O 1
ATOM 1193 N N . GLY A 1 157 ? -2.589 3.227 22.722 1.00 84.75 157 GLY A N 1
ATOM 1194 C CA . GLY A 1 157 ? -2.000 3.610 24.005 1.00 84.75 157 GLY A CA 1
ATOM 1195 C C . GLY A 1 157 ? -0.526 3.231 24.148 1.00 84.75 157 GLY A C 1
ATOM 1196 O O . GLY A 1 157 ? -0.044 3.064 25.267 1.00 84.75 157 GLY A O 1
ATOM 1197 N N . ARG A 1 158 ? 0.204 3.059 23.037 1.00 83.75 158 ARG A N 1
ATOM 1198 C CA . ARG A 1 158 ? 1.650 2.805 23.092 1.00 83.75 158 ARG A CA 1
ATOM 1199 C C . ARG A 1 158 ? 2.392 4.078 23.487 1.00 83.75 158 ARG A C 1
ATOM 1201 O O . ARG A 1 158 ? 2.172 5.126 22.892 1.00 83.75 158 ARG A O 1
ATOM 1208 N N . ALA A 1 159 ? 3.308 3.966 24.451 1.00 81.88 159 ALA A N 1
ATOM 1209 C CA . ALA A 1 159 ? 4.102 5.098 24.935 1.00 81.88 159 ALA A CA 1
ATOM 1210 C C . ALA A 1 159 ? 5.017 5.697 23.850 1.00 81.88 159 ALA A C 1
ATOM 1212 O O . ALA A 1 159 ? 5.244 6.901 23.835 1.00 81.88 159 ALA A O 1
ATOM 1213 N N . LEU A 1 160 ? 5.521 4.861 22.933 1.00 93.00 160 LEU A N 1
ATOM 1214 C CA . LEU A 1 160 ? 6.335 5.268 21.787 1.00 93.00 160 LEU A CA 1
ATOM 1215 C C . LEU A 1 160 ? 5.896 4.514 20.520 1.00 93.00 160 LEU A C 1
ATOM 1217 O O . LEU A 1 160 ? 5.611 3.313 20.605 1.00 93.00 160 LEU A O 1
ATOM 1221 N N . PRO A 1 161 ? 5.885 5.167 19.341 1.00 94.56 161 PRO A N 1
ATOM 1222 C CA . PRO A 1 161 ? 5.478 4.552 18.079 1.00 94.56 161 PRO A CA 1
ATOM 1223 C C . PRO A 1 161 ? 6.634 3.755 17.448 1.00 94.56 161 PRO A C 1
ATOM 1225 O O . PRO A 1 161 ? 7.147 4.087 16.377 1.00 94.56 161 PRO A O 1
ATOM 1228 N N . LEU A 1 162 ? 7.107 2.722 18.152 1.00 96.12 162 LEU A N 1
ATOM 1229 C CA . LEU A 1 162 ? 8.304 1.967 17.765 1.00 96.12 162 LEU A CA 1
ATOM 1230 C C . LEU A 1 162 ? 8.143 1.256 16.417 1.00 96.12 162 LEU A C 1
ATOM 1232 O O . LEU A 1 162 ? 9.103 1.197 15.650 1.00 96.12 162 LEU A O 1
ATOM 1236 N N . VAL A 1 163 ? 6.948 0.741 16.101 1.00 96.62 163 VAL A N 1
ATOM 1237 C CA . VAL A 1 163 ? 6.724 0.049 14.821 1.00 96.62 163 VAL A CA 1
ATOM 1238 C C . VAL A 1 163 ? 6.736 1.053 13.671 1.00 96.62 163 VAL A C 1
ATOM 1240 O O . VAL A 1 163 ? 7.332 0.784 12.630 1.00 96.62 163 VAL A O 1
ATOM 1243 N N . THR A 1 164 ? 6.150 2.233 13.872 1.00 97.31 164 THR A N 1
ATOM 1244 C CA . THR A 1 164 ? 6.187 3.335 12.903 1.00 97.31 164 THR A CA 1
ATOM 1245 C C . THR A 1 164 ? 7.617 3.819 12.669 1.00 97.31 164 THR A C 1
ATOM 1247 O O . THR A 1 164 ? 8.018 4.012 11.519 1.00 97.31 164 THR A O 1
ATOM 1250 N N . LEU A 1 165 ? 8.408 3.982 13.735 1.00 97.44 165 LEU A N 1
ATOM 1251 C CA . LEU A 1 165 ? 9.815 4.382 13.637 1.00 97.44 165 LEU A CA 1
ATOM 1252 C C . LEU A 1 165 ? 10.644 3.336 12.885 1.00 97.44 165 LEU A C 1
ATOM 1254 O O . LEU A 1 165 ? 11.371 3.690 11.957 1.00 97.44 165 LEU A O 1
ATOM 1258 N N . ALA A 1 166 ? 10.484 2.054 13.222 1.00 97.44 166 ALA A N 1
ATOM 1259 C CA . ALA A 1 166 ? 11.155 0.959 12.529 1.00 97.44 166 ALA A CA 1
ATOM 1260 C C . ALA A 1 166 ? 10.759 0.894 11.044 1.00 97.44 166 ALA A C 1
ATOM 1262 O O . ALA A 1 166 ? 11.627 0.769 10.184 1.00 97.44 166 ALA A O 1
ATOM 1263 N N . ALA A 1 167 ? 9.469 1.044 10.726 1.00 97.44 167 ALA A N 1
ATOM 1264 C CA . ALA A 1 167 ? 8.983 1.084 9.348 1.00 97.44 167 ALA A CA 1
ATOM 1265 C C . ALA A 1 167 ? 9.566 2.272 8.570 1.00 97.44 167 ALA A C 1
ATOM 1267 O O . ALA A 1 167 ? 10.014 2.113 7.438 1.00 97.44 167 ALA A O 1
ATOM 1268 N N . THR A 1 168 ? 9.613 3.452 9.191 1.00 97.06 168 THR A N 1
ATOM 1269 C CA . THR A 1 168 ? 10.190 4.663 8.588 1.00 97.06 168 THR A CA 1
ATOM 1270 C C . THR A 1 168 ? 11.681 4.479 8.316 1.00 97.06 168 THR A C 1
ATOM 1272 O O . THR A 1 168 ? 12.143 4.779 7.217 1.00 97.06 168 THR A O 1
ATOM 1275 N N . ALA A 1 169 ? 12.430 3.919 9.270 1.00 96.19 169 ALA A N 1
ATOM 1276 C CA . ALA A 1 169 ? 13.842 3.599 9.086 1.00 96.19 169 ALA A CA 1
ATOM 1277 C C . ALA A 1 169 ? 14.053 2.561 7.971 1.00 96.19 169 ALA A C 1
ATOM 1279 O O . ALA A 1 169 ? 14.934 2.739 7.135 1.00 96.19 169 ALA A O 1
ATOM 1280 N N . ALA A 1 170 ? 13.219 1.519 7.903 1.00 96.00 170 ALA A N 1
ATOM 1281 C CA . ALA A 1 170 ? 13.286 0.499 6.857 1.00 96.00 170 ALA A CA 1
ATOM 1282 C C . ALA A 1 170 ? 12.977 1.064 5.459 1.00 96.00 170 ALA A C 1
ATOM 1284 O O . ALA A 1 170 ? 13.652 0.709 4.488 1.00 96.00 170 ALA A O 1
ATOM 1285 N N . ILE A 1 171 ? 12.011 1.986 5.352 1.00 95.38 171 ILE A N 1
ATOM 1286 C CA . ILE A 1 171 ? 11.736 2.742 4.121 1.00 95.38 171 ILE A CA 1
ATOM 1287 C C . ILE A 1 171 ? 12.970 3.560 3.742 1.00 95.38 171 ILE A C 1
ATOM 1289 O O . ILE A 1 171 ? 13.465 3.429 2.624 1.00 95.38 171 ILE A O 1
ATOM 1293 N N . GLN A 1 172 ? 13.518 4.346 4.669 1.00 93.25 172 GLN A N 1
ATOM 1294 C CA . GLN A 1 172 ? 14.705 5.150 4.386 1.00 93.25 172 GLN A CA 1
ATOM 1295 C C . GLN A 1 172 ? 15.879 4.276 3.951 1.00 93.25 172 GLN A C 1
ATOM 1297 O O . GLN A 1 172 ? 16.478 4.557 2.924 1.00 93.25 172 GLN A O 1
ATOM 1302 N N . LEU A 1 173 ? 16.153 3.166 4.632 1.00 91.50 173 LEU A N 1
ATOM 1303 C CA . LEU A 1 173 ? 17.231 2.256 4.249 1.00 91.50 173 LEU A CA 1
ATOM 1304 C C . LEU A 1 173 ? 17.000 1.631 2.865 1.00 91.50 173 LEU A C 1
ATOM 1306 O O . LEU A 1 173 ? 17.924 1.549 2.059 1.00 91.50 173 LEU A O 1
ATOM 1310 N N . SER A 1 174 ? 15.757 1.251 2.554 1.00 91.38 174 SER A N 1
ATOM 1311 C CA . SER A 1 174 ? 15.411 0.678 1.249 1.00 91.38 174 SER A CA 1
ATOM 1312 C C . SER A 1 174 ? 15.616 1.688 0.116 1.00 91.38 174 SER A C 1
ATOM 1314 O O . SER A 1 174 ? 16.043 1.309 -0.975 1.00 91.38 174 SER A O 1
ATOM 1316 N N . PHE A 1 175 ? 15.302 2.968 0.342 1.00 89.31 175 PHE A N 1
ATOM 1317 C CA . PHE A 1 175 ? 15.220 3.991 -0.708 1.00 89.31 175 PHE A CA 1
ATOM 1318 C C . PHE A 1 175 ? 16.390 4.988 -0.744 1.00 89.31 175 PHE A C 1
ATOM 1320 O O . PHE A 1 175 ? 16.615 5.576 -1.801 1.00 89.31 175 PHE A O 1
ATOM 1327 N N . ALA A 1 176 ? 17.146 5.169 0.341 1.00 82.94 176 ALA A N 1
ATOM 1328 C CA . ALA A 1 176 ? 18.254 6.128 0.423 1.00 82.94 176 ALA A CA 1
ATOM 1329 C C . ALA A 1 176 ? 19.440 5.742 -0.468 1.00 82.94 176 ALA A C 1
ATOM 1331 O O . ALA A 1 176 ? 20.197 6.598 -0.912 1.00 82.94 176 ALA A O 1
ATOM 1332 N N . VAL A 1 177 ? 19.587 4.454 -0.770 1.00 68.12 177 VAL A N 1
ATOM 1333 C CA . VAL A 1 177 ? 20.776 3.911 -1.432 1.00 68.12 177 VAL A CA 1
ATOM 1334 C C . VAL A 1 177 ? 20.519 3.677 -2.929 1.00 68.12 177 VAL A C 1
ATOM 1336 O O . VAL A 1 177 ? 20.834 2.634 -3.495 1.00 68.12 177 VAL A O 1
ATOM 1339 N N . HIS A 1 178 ? 19.883 4.647 -3.592 1.00 62.28 178 HIS A N 1
ATOM 1340 C CA . HIS A 1 178 ? 19.296 4.481 -4.931 1.00 62.28 178 HIS A CA 1
ATOM 1341 C C . HIS A 1 178 ? 20.280 4.234 -6.096 1.00 62.28 178 HIS A C 1
ATOM 1343 O O . HIS A 1 178 ? 19.830 4.098 -7.230 1.00 62.28 178 HIS A O 1
ATOM 1349 N N . GLY A 1 179 ? 21.585 4.113 -5.837 1.00 62.59 179 GLY A N 1
ATOM 1350 C CA . GLY A 1 179 ? 22.599 3.790 -6.848 1.00 62.59 179 GLY A CA 1
ATOM 1351 C C . GLY A 1 179 ? 23.708 2.837 -6.390 1.00 62.59 179 GLY A C 1
ATOM 1352 O O . GLY A 1 179 ? 24.580 2.522 -7.189 1.00 62.59 179 GLY A O 1
ATOM 1353 N N . THR A 1 180 ? 23.707 2.378 -5.134 1.00 64.38 180 THR A N 1
ATOM 1354 C CA . THR A 1 180 ? 24.776 1.495 -4.612 1.00 64.38 180 THR A CA 1
ATOM 1355 C C . THR A 1 180 ? 24.411 0.015 -4.709 1.00 64.38 180 THR A C 1
ATOM 1357 O O . THR A 1 180 ? 25.290 -0.838 -4.674 1.00 64.38 180 THR A O 1
ATOM 1360 N N . TYR A 1 181 ? 23.122 -0.295 -4.840 1.00 61.41 181 TYR A N 1
ATOM 1361 C CA . TYR A 1 181 ? 22.618 -1.656 -4.983 1.00 61.41 181 TYR A CA 1
ATOM 1362 C C . TYR A 1 181 ? 22.177 -1.916 -6.419 1.00 61.41 181 TYR A C 1
ATOM 1364 O O . TYR A 1 181 ? 21.541 -1.064 -7.046 1.00 61.41 181 TYR A O 1
ATOM 1372 N N . GLY A 1 182 ? 22.457 -3.122 -6.911 1.00 72.12 182 GLY A N 1
ATOM 1373 C CA . GLY A 1 182 ? 21.772 -3.644 -8.081 1.00 72.12 182 GLY A CA 1
ATOM 1374 C C . GLY A 1 182 ? 20.281 -3.850 -7.796 1.00 72.12 182 GLY A C 1
ATOM 1375 O O . GLY A 1 182 ? 19.772 -3.679 -6.681 1.00 72.12 182 GLY A O 1
ATOM 1376 N N . GLY A 1 183 ? 19.535 -4.201 -8.841 1.00 82.44 183 GLY A N 1
ATOM 1377 C CA . GLY A 1 183 ? 18.091 -4.364 -8.709 1.00 82.44 183 GLY A CA 1
ATOM 1378 C C . GLY A 1 183 ? 17.684 -5.521 -7.787 1.00 82.44 183 GLY A C 1
ATOM 1379 O O . GLY A 1 183 ? 16.699 -5.410 -7.063 1.00 82.44 183 GLY A O 1
ATOM 1380 N N . SER A 1 184 ? 18.444 -6.619 -7.761 1.00 88.25 184 SER A N 1
ATOM 1381 C CA . SER A 1 184 ? 18.122 -7.794 -6.937 1.00 88.25 184 SER A CA 1
ATOM 1382 C C . SER A 1 184 ? 18.352 -7.545 -5.446 1.00 88.25 184 SER A C 1
ATOM 1384 O O . SER A 1 184 ? 17.524 -7.935 -4.625 1.00 88.25 184 SER A O 1
ATOM 1386 N N . GLU A 1 185 ? 19.431 -6.858 -5.082 1.00 89.38 185 GLU A N 1
ATOM 1387 C CA . GLU A 1 185 ? 19.744 -6.513 -3.695 1.00 89.38 185 GLU A CA 1
ATOM 1388 C C . GLU A 1 185 ? 18.718 -5.518 -3.145 1.00 89.38 185 GLU A C 1
ATOM 1390 O O . GLU A 1 185 ? 18.209 -5.700 -2.039 1.00 89.38 185 GLU A O 1
ATOM 1395 N N . ALA A 1 186 ? 18.339 -4.514 -3.945 1.00 90.06 186 ALA A N 1
ATOM 1396 C CA . ALA A 1 186 ? 17.293 -3.563 -3.579 1.00 90.06 186 ALA A CA 1
ATOM 1397 C C . ALA A 1 186 ? 15.922 -4.244 -3.389 1.00 90.06 186 ALA A C 1
ATOM 1399 O O . ALA A 1 186 ? 15.183 -3.893 -2.466 1.00 90.06 186 ALA A O 1
ATOM 1400 N N . PHE A 1 187 ? 15.592 -5.231 -4.229 1.00 92.75 187 PHE A N 1
ATOM 1401 C CA . PHE A 1 187 ? 14.387 -6.050 -4.079 1.00 92.75 187 PHE A CA 1
ATOM 1402 C C . PHE A 1 187 ? 14.404 -6.849 -2.773 1.00 92.75 187 PHE A C 1
ATOM 1404 O O . PHE A 1 187 ? 13.451 -6.771 -1.996 1.00 92.75 187 PHE A O 1
ATOM 1411 N N . LEU A 1 188 ? 15.491 -7.578 -2.503 1.00 93.56 188 LEU A N 1
ATOM 1412 C CA . LEU A 1 188 ? 15.618 -8.398 -1.298 1.00 93.56 188 LEU A CA 1
ATOM 1413 C C . LEU A 1 188 ? 15.580 -7.544 -0.027 1.00 93.56 188 LEU A C 1
ATOM 1415 O O . LEU A 1 188 ? 14.852 -7.885 0.902 1.00 93.56 188 LEU A O 1
ATOM 1419 N N . ALA A 1 189 ? 16.292 -6.414 -0.002 1.00 92.75 189 ALA A N 1
ATOM 1420 C CA . ALA A 1 189 ? 16.287 -5.489 1.130 1.00 92.75 189 ALA A CA 1
ATOM 1421 C C . ALA A 1 189 ? 14.879 -4.953 1.429 1.00 92.75 189 ALA A C 1
ATOM 1423 O O . ALA A 1 189 ? 14.474 -4.882 2.589 1.00 92.75 189 ALA A O 1
ATOM 1424 N N . TYR A 1 190 ? 14.108 -4.624 0.388 1.00 95.31 190 TYR A N 1
ATOM 1425 C CA . TYR A 1 190 ? 12.730 -4.168 0.543 1.00 95.31 190 TYR A CA 1
ATOM 1426 C C . TYR A 1 190 ? 11.799 -5.302 1.008 1.00 95.31 190 TYR A C 1
ATOM 1428 O O . TYR A 1 190 ? 11.058 -5.146 1.979 1.00 95.31 190 TYR A O 1
ATOM 1436 N N . MET A 1 191 ? 11.870 -6.481 0.384 1.00 97.25 191 MET A N 1
ATOM 1437 C CA . MET A 1 191 ? 11.038 -7.632 0.761 1.00 97.25 191 MET A CA 1
ATOM 1438 C C . MET A 1 191 ? 11.330 -8.150 2.174 1.00 97.25 191 MET A C 1
ATOM 1440 O O . MET A 1 191 ? 10.402 -8.598 2.852 1.00 97.25 191 MET A O 1
ATOM 1444 N N . ALA A 1 192 ? 12.578 -8.032 2.642 1.00 96.69 192 ALA A N 1
ATOM 1445 C CA . ALA A 1 192 ? 13.015 -8.492 3.959 1.00 96.69 192 ALA A CA 1
ATOM 1446 C C . ALA A 1 192 ? 12.219 -7.877 5.118 1.00 96.69 192 ALA A C 1
ATOM 1448 O O . ALA A 1 192 ? 12.066 -8.526 6.149 1.00 96.69 192 ALA A O 1
ATOM 1449 N N . TRP A 1 193 ? 11.684 -6.662 4.961 1.00 97.38 193 TRP A N 1
ATOM 1450 C CA . TRP A 1 193 ? 10.844 -6.032 5.984 1.00 97.38 193 TRP A CA 1
ATOM 1451 C C . TRP A 1 193 ? 9.368 -5.940 5.582 1.00 97.38 193 TRP A C 1
ATOM 1453 O O . TRP A 1 193 ? 8.498 -6.048 6.447 1.00 97.38 193 TRP A O 1
ATOM 1463 N N . VAL A 1 194 ? 9.054 -5.788 4.291 1.00 98.12 194 VAL A N 1
ATOM 1464 C CA . VAL A 1 194 ? 7.665 -5.648 3.817 1.00 98.12 194 VAL A CA 1
ATOM 1465 C C . VAL A 1 194 ? 6.850 -6.904 4.094 1.00 98.12 194 VAL A C 1
ATOM 1467 O O . VAL A 1 194 ? 5.738 -6.805 4.614 1.00 98.12 194 VAL A O 1
ATOM 1470 N N . VAL A 1 195 ? 7.398 -8.085 3.789 1.00 98.12 195 VAL A N 1
ATOM 1471 C CA . VAL A 1 195 ? 6.713 -9.369 3.996 1.00 98.12 195 VAL A CA 1
ATOM 1472 C C . VAL A 1 195 ? 6.403 -9.618 5.477 1.00 98.12 195 VAL A C 1
ATOM 1474 O O . VAL A 1 195 ? 5.226 -9.821 5.794 1.00 98.12 195 VAL A O 1
ATOM 1477 N N . PRO A 1 196 ? 7.376 -9.565 6.412 1.00 98.31 196 PRO A N 1
ATOM 1478 C CA . PRO A 1 196 ? 7.069 -9.781 7.823 1.00 98.31 196 PRO A CA 1
ATOM 1479 C C . PRO A 1 196 ? 6.163 -8.690 8.397 1.00 98.31 196 PRO A C 1
ATOM 1481 O O . PRO A 1 196 ? 5.294 -9.005 9.208 1.00 98.31 196 PRO A O 1
ATOM 1484 N N . MET A 1 197 ? 6.291 -7.434 7.954 1.00 98.12 197 MET A N 1
ATOM 1485 C CA . MET A 1 197 ? 5.410 -6.348 8.392 1.00 98.12 197 MET A CA 1
ATOM 1486 C C . MET A 1 197 ? 3.960 -6.573 7.938 1.00 98.12 197 MET A C 1
ATOM 1488 O O . MET A 1 197 ? 3.035 -6.477 8.747 1.00 98.12 197 MET A O 1
ATOM 1492 N N . ALA A 1 198 ? 3.747 -6.930 6.668 1.00 97.75 198 ALA A N 1
ATOM 1493 C CA . ALA A 1 198 ? 2.424 -7.248 6.138 1.00 97.75 198 ALA A CA 1
ATOM 1494 C C . ALA A 1 198 ? 1.817 -8.475 6.835 1.00 97.75 198 ALA A C 1
ATOM 1496 O O . ALA A 1 198 ? 0.648 -8.443 7.227 1.00 97.75 198 ALA A O 1
ATOM 1497 N N . ALA A 1 199 ? 2.614 -9.525 7.053 1.00 97.25 199 ALA A N 1
ATOM 1498 C CA . ALA A 1 199 ? 2.184 -10.720 7.772 1.00 97.25 199 ALA A CA 1
ATOM 1499 C C . ALA A 1 199 ? 1.807 -10.399 9.225 1.00 97.25 199 ALA A C 1
ATOM 1501 O O . ALA A 1 199 ? 0.742 -10.804 9.689 1.00 97.25 199 ALA A O 1
ATOM 1502 N N . TRP A 1 200 ? 2.634 -9.631 9.937 1.00 97.25 200 TRP A N 1
ATOM 1503 C CA . TRP A 1 200 ? 2.365 -9.213 11.312 1.00 97.25 200 TRP A CA 1
ATOM 1504 C C . TRP A 1 200 ? 1.094 -8.365 11.423 1.00 97.25 200 TRP A C 1
ATOM 1506 O O . TRP A 1 200 ? 0.245 -8.651 12.275 1.00 97.25 200 TRP A O 1
ATOM 1516 N N . MET A 1 201 ? 0.917 -7.368 10.549 1.00 95.94 201 MET A N 1
ATOM 1517 C CA . MET A 1 201 ? -0.309 -6.565 10.511 1.00 95.94 201 MET A CA 1
ATOM 1518 C C . MET A 1 201 ? -1.523 -7.435 10.182 1.00 95.94 201 MET A C 1
ATOM 1520 O O . MET A 1 201 ? -2.526 -7.356 10.886 1.00 95.94 201 MET A O 1
ATOM 1524 N N . GLY A 1 202 ? -1.422 -8.317 9.184 1.00 93.88 202 GLY A N 1
ATOM 1525 C CA . GLY A 1 202 ? -2.478 -9.265 8.829 1.00 93.88 202 GLY A CA 1
ATOM 1526 C C . GLY A 1 202 ? -2.876 -10.148 10.012 1.00 93.88 202 GLY A C 1
ATOM 1527 O O . GLY A 1 202 ? -4.037 -10.158 10.414 1.00 93.88 202 GLY A O 1
ATOM 1528 N N . MET A 1 203 ? -1.915 -10.815 10.650 1.00 93.12 203 MET A N 1
ATOM 1529 C CA . MET A 1 203 ? -2.175 -11.628 11.842 1.00 93.12 203 MET A CA 1
ATOM 1530 C C . MET A 1 203 ? -2.808 -10.805 12.969 1.00 93.12 203 MET A C 1
ATOM 1532 O O . MET A 1 203 ? -3.729 -11.273 13.630 1.00 93.12 203 MET A O 1
ATOM 1536 N N . THR A 1 204 ? -2.359 -9.571 13.187 1.00 91.25 204 THR A N 1
ATOM 1537 C CA . THR A 1 204 ? -2.892 -8.703 14.248 1.00 91.25 204 THR A CA 1
ATOM 1538 C C . THR A 1 204 ? -4.324 -8.250 13.952 1.00 91.25 204 THR A C 1
ATOM 1540 O O . THR A 1 204 ? -5.170 -8.266 14.849 1.00 91.25 204 THR A O 1
ATOM 1543 N N . VAL A 1 205 ? -4.626 -7.909 12.696 1.00 89.56 205 VAL A N 1
ATOM 1544 C CA . VAL A 1 205 ? -5.968 -7.516 12.239 1.00 89.56 205 VAL A CA 1
ATOM 1545 C C . VAL A 1 205 ? -6.937 -8.702 12.279 1.00 89.56 205 VAL A C 1
ATOM 1547 O O . VAL A 1 205 ? -8.076 -8.535 12.716 1.00 89.56 205 VAL A O 1
ATOM 1550 N N . TYR A 1 206 ? -6.511 -9.903 11.888 1.00 88.75 206 TYR A N 1
ATOM 1551 C CA . TYR A 1 206 ? -7.400 -11.069 11.760 1.00 88.75 206 TYR A CA 1
ATOM 1552 C C . TYR A 1 206 ? -7.389 -12.026 12.955 1.00 88.75 206 TYR A C 1
ATOM 1554 O O . TYR A 1 206 ? -8.129 -13.007 12.947 1.00 88.75 206 TYR A O 1
ATOM 1562 N N . ARG A 1 207 ? -6.601 -11.754 14.003 1.00 86.00 207 ARG A N 1
ATOM 1563 C CA . ARG A 1 207 ? -6.610 -12.553 15.236 1.00 86.00 207 ARG A CA 1
ATOM 1564 C C . ARG A 1 207 ? -8.035 -12.641 15.812 1.00 86.00 207 ARG A C 1
ATOM 1566 O O . ARG A 1 207 ? -8.624 -11.589 16.093 1.00 86.00 207 ARG A O 1
ATOM 1573 N N . PRO A 1 208 ? -8.581 -13.858 16.025 1.00 72.19 208 PRO A N 1
ATOM 1574 C CA . PRO A 1 208 ? -9.835 -14.039 16.740 1.00 72.19 208 PRO A CA 1
ATOM 1575 C C . PRO A 1 208 ? -9.677 -13.456 18.143 1.00 72.19 208 PRO A C 1
ATOM 1577 O O . PRO A 1 208 ? -8.829 -13.900 18.916 1.00 72.19 208 PRO A O 1
ATOM 1580 N N . ARG A 1 209 ? -10.455 -12.427 18.473 1.00 67.19 209 ARG A N 1
ATOM 1581 C CA . ARG A 1 209 ? -10.566 -11.964 19.855 1.00 67.19 209 ARG A CA 1
ATOM 1582 C C . ARG A 1 209 ? -11.770 -12.668 20.448 1.00 67.19 209 ARG A C 1
ATOM 1584 O O . ARG A 1 209 ? -12.867 -12.529 19.914 1.00 67.19 209 ARG A O 1
ATOM 1591 N N . ALA A 1 210 ? -11.549 -13.435 21.515 1.00 58.06 210 ALA A N 1
ATOM 1592 C CA . ALA A 1 210 ? -12.640 -14.004 22.286 1.00 58.06 210 ALA A CA 1
ATOM 1593 C C . ALA A 1 210 ? -13.592 -12.862 22.649 1.00 58.06 210 ALA A C 1
ATOM 1595 O O . ALA A 1 210 ? -13.184 -11.870 23.259 1.00 58.06 210 ALA A O 1
ATOM 1596 N N . SER A 1 211 ? -14.846 -12.976 22.221 1.00 52.12 211 SER A N 1
ATOM 1597 C CA . SER A 1 211 ? -15.914 -12.156 22.759 1.00 52.12 211 SER A CA 1
ATOM 1598 C C . SER A 1 211 ? -15.965 -12.474 24.245 1.00 52.12 211 SER A C 1
ATOM 1600 O O . SER A 1 211 ? -16.460 -13.533 24.631 1.00 52.12 211 SER A O 1
ATOM 1602 N N . LEU A 1 212 ? -15.430 -11.588 25.082 1.00 50.22 212 LEU A N 1
ATOM 1603 C CA . LEU A 1 212 ? -15.818 -11.557 26.482 1.00 50.22 212 LEU A CA 1
ATOM 1604 C C . LEU A 1 212 ? -17.295 -11.153 26.491 1.00 50.22 212 LEU A C 1
ATOM 1606 O O . LEU A 1 212 ? -17.644 -9.990 26.665 1.00 50.22 212 LEU A O 1
ATOM 1610 N N . VAL A 1 213 ? -18.172 -12.129 26.255 1.00 48.31 213 VAL A N 1
ATOM 1611 C CA . VAL A 1 213 ? -19.535 -12.119 26.777 1.00 48.31 213 VAL A CA 1
ATOM 1612 C C . VAL A 1 213 ? -19.360 -12.344 28.275 1.00 48.31 213 VAL A C 1
ATOM 1614 O O . VAL A 1 213 ? -19.475 -13.446 28.791 1.00 48.31 213 VAL A O 1
ATOM 1617 N N . GLY A 1 214 ? -18.912 -11.293 28.946 1.00 42.25 214 GLY A N 1
ATOM 1618 C CA . GLY A 1 214 ? -18.679 -11.242 30.374 1.00 42.25 214 GLY A CA 1
ATOM 1619 C C . GLY A 1 214 ? -19.275 -9.932 30.822 1.00 42.25 214 GLY A C 1
ATOM 1620 O O . GLY A 1 214 ? -18.696 -8.878 30.577 1.00 42.25 214 GLY A O 1
ATOM 1621 N N . SER A 1 215 ? -20.485 -10.029 31.366 1.00 45.53 215 SER A N 1
ATOM 1622 C CA . SER A 1 215 ? -21.235 -8.976 32.041 1.00 45.53 215 SER A CA 1
ATOM 1623 C C . SER A 1 215 ? -20.318 -7.911 32.630 1.00 45.53 215 SER A C 1
ATOM 1625 O O . SER A 1 215 ? -19.567 -8.189 33.563 1.00 45.53 215 SER A O 1
ATOM 1627 N N . TRP A 1 216 ? -20.410 -6.690 32.111 1.00 38.94 216 TRP A N 1
ATOM 1628 C CA . TRP A 1 216 ? -19.946 -5.524 32.845 1.00 38.94 216 TRP A CA 1
ATOM 1629 C C . TRP A 1 216 ? -20.795 -5.472 34.122 1.00 38.94 216 TRP A C 1
ATOM 1631 O O . TRP A 1 216 ? -22.012 -5.299 34.003 1.00 38.94 216 TRP A O 1
ATOM 1641 N N . PRO A 1 217 ? -20.242 -5.652 35.337 1.00 45.38 217 PRO A N 1
ATOM 1642 C CA . PRO A 1 217 ? -20.963 -5.219 36.514 1.00 45.38 217 PRO A CA 1
ATOM 1643 C C . PRO A 1 217 ? -21.026 -3.704 36.376 1.00 45.38 217 PRO A C 1
ATOM 1645 O O . PRO A 1 217 ? -20.004 -3.019 36.445 1.00 45.38 217 PRO A O 1
ATOM 1648 N N . ALA A 1 218 ? -22.211 -3.178 36.084 1.00 46.53 218 ALA A N 1
ATOM 1649 C CA . ALA A 1 218 ? -22.484 -1.770 36.283 1.00 46.53 218 ALA A CA 1
ATOM 1650 C C . ALA A 1 218 ? -22.242 -1.503 37.771 1.00 46.53 218 ALA A C 1
ATOM 1652 O O . ALA A 1 218 ? -23.101 -1.788 38.598 1.00 46.53 218 ALA A O 1
ATOM 1653 N N . ALA A 1 219 ? -21.041 -1.051 38.126 1.00 50.69 219 ALA A N 1
ATOM 1654 C CA . ALA A 1 219 ? -20.805 -0.487 39.438 1.00 50.69 219 ALA A CA 1
ATOM 1655 C C . ALA A 1 219 ? -21.661 0.784 39.486 1.00 50.69 219 ALA A C 1
ATOM 1657 O O . ALA A 1 219 ? -21.412 1.694 38.685 1.00 50.69 219 ALA A O 1
ATOM 1658 N N . PRO A 1 220 ? -22.701 0.856 40.334 1.00 53.84 220 PRO A N 1
ATOM 1659 C CA . PRO A 1 220 ? -23.413 2.102 40.511 1.00 53.84 220 PRO A CA 1
ATOM 1660 C C . PRO A 1 220 ? -22.403 3.115 41.044 1.00 53.84 220 PRO A C 1
ATOM 1662 O O . PRO A 1 220 ? -21.765 2.908 42.076 1.00 53.84 220 PRO A O 1
ATOM 1665 N N . ILE A 1 221 ? -22.226 4.203 40.301 1.00 54.03 221 ILE A N 1
ATOM 1666 C CA . ILE A 1 221 ? -21.541 5.388 40.797 1.00 54.03 221 ILE A CA 1
ATOM 1667 C C . ILE A 1 221 ? -22.437 5.921 41.917 1.00 54.03 221 ILE A C 1
ATOM 1669 O O . ILE A 1 221 ? -23.424 6.605 41.654 1.00 54.03 221 ILE A O 1
ATOM 1673 N N . SER A 1 222 ? -22.134 5.563 43.166 1.00 56.16 222 SER A N 1
ATOM 1674 C CA . SER A 1 222 ? -22.696 6.248 44.327 1.00 56.16 222 SER A CA 1
ATOM 1675 C C . SER A 1 222 ? -22.156 7.670 44.313 1.00 56.16 222 SER A C 1
ATOM 1677 O O . SER A 1 222 ? -21.039 7.937 44.753 1.00 56.16 222 SER A O 1
ATOM 1679 N N . VAL A 1 223 ? -22.947 8.585 43.760 1.00 64.25 223 VAL A N 1
ATOM 1680 C CA . VAL A 1 223 ? -22.754 10.017 43.952 1.00 64.25 223 VAL A CA 1
ATOM 1681 C C . VAL A 1 223 ? -22.993 10.276 45.435 1.00 64.25 223 VAL A C 1
ATOM 1683 O O . VAL A 1 223 ? -24.127 10.241 45.904 1.00 64.25 223 VAL A O 1
ATOM 1686 N N . ALA A 1 224 ? -21.914 10.473 46.189 1.00 57.50 224 ALA A N 1
ATOM 1687 C CA . ALA A 1 224 ? -22.004 10.951 47.556 1.00 57.50 224 ALA A CA 1
ATOM 1688 C C . ALA A 1 224 ? -22.640 12.347 47.526 1.00 57.50 224 ALA A C 1
ATOM 1690 O O . ALA A 1 224 ? -22.030 13.313 47.068 1.00 57.50 224 ALA A O 1
ATOM 1691 N N . THR A 1 225 ? -23.892 12.442 47.966 1.00 63.84 225 THR A N 1
ATOM 1692 C CA . THR A 1 225 ? -24.558 13.717 48.231 1.00 63.84 225 THR A CA 1
ATOM 1693 C C . THR A 1 225 ? -23.747 14.498 49.269 1.00 63.84 225 THR A C 1
ATOM 1695 O O . THR A 1 225 ? -23.429 13.931 50.318 1.00 63.84 225 THR A O 1
ATOM 1698 N N . PRO A 1 226 ? -23.416 15.778 49.027 1.00 62.41 226 PRO A N 1
ATOM 1699 C CA . PRO A 1 226 ? -22.767 16.607 50.033 1.00 62.41 226 PRO A CA 1
ATOM 1700 C C . PRO A 1 226 ? -23.695 16.765 51.243 1.00 62.41 226 PRO A C 1
ATOM 1702 O O . PRO A 1 226 ? -24.850 17.163 51.097 1.00 62.41 226 PRO A O 1
ATOM 1705 N N . SER A 1 227 ? -23.194 16.458 52.438 1.00 64.00 227 SER A N 1
ATOM 1706 C CA . SER A 1 227 ? -23.870 16.741 53.704 1.00 64.00 227 SER A CA 1
ATOM 1707 C C . SER A 1 227 ? -24.055 18.251 53.873 1.00 64.00 227 SER A C 1
ATOM 1709 O O . SER A 1 227 ? -23.082 19.005 53.812 1.00 64.00 227 SER A O 1
ATOM 1711 N N . SER A 1 228 ? -25.294 18.692 54.087 1.00 66.44 228 SER A N 1
ATOM 1712 C CA . SER A 1 228 ? -25.630 20.090 54.366 1.00 66.44 228 SER A CA 1
ATOM 1713 C C . SER A 1 228 ? -24.943 20.591 55.650 1.00 66.44 228 SER A C 1
ATOM 1715 O O . SER A 1 228 ? -24.859 19.837 56.622 1.00 66.44 228 SER A O 1
ATOM 1717 N N . PRO A 1 229 ? -24.472 21.850 55.694 1.00 62.62 229 PRO A N 1
ATOM 1718 C CA . PRO A 1 229 ? -23.906 22.436 56.904 1.00 62.62 229 PRO A CA 1
ATOM 1719 C C . PRO A 1 229 ? -25.006 22.690 57.945 1.00 62.62 229 PRO A C 1
ATOM 1721 O O . PRO A 1 229 ? -26.043 23.277 57.634 1.00 62.62 229 PRO A O 1
ATOM 1724 N N . SER A 1 230 ? -24.780 22.256 59.189 1.00 64.94 230 SER A N 1
ATOM 1725 C CA . SER A 1 230 ? -25.671 22.545 60.313 1.00 64.94 230 SER A CA 1
ATOM 1726 C C . SER A 1 230 ? -25.556 24.017 60.708 1.00 64.94 230 SER A C 1
ATOM 1728 O O . SER A 1 230 ? -24.516 24.457 61.198 1.00 64.94 230 SER A O 1
ATOM 1730 N N . THR A 1 231 ? -26.626 24.782 60.534 1.00 64.75 231 THR A N 1
ATOM 1731 C CA . THR A 1 231 ? -26.778 26.090 61.176 1.00 64.75 231 THR A CA 1
ATOM 1732 C C . THR A 1 231 ? -27.290 25.886 62.599 1.00 64.75 231 THR A C 1
ATOM 1734 O O . THR A 1 231 ? -28.462 25.565 62.794 1.00 64.75 231 THR A O 1
ATOM 1737 N N . SER A 1 232 ? -26.415 26.066 63.586 1.00 61.97 232 SER A N 1
ATOM 1738 C CA . SER A 1 232 ? -26.804 26.225 64.990 1.00 61.97 232 SER A CA 1
ATOM 1739 C C . SER A 1 232 ? -27.168 27.692 65.252 1.00 61.97 232 SER A C 1
ATOM 1741 O O . SER A 1 232 ? -26.387 28.563 64.865 1.00 61.97 232 SER A O 1
ATOM 1743 N N . PRO A 1 233 ? -28.306 27.994 65.900 1.00 66.44 233 PRO A N 1
ATOM 1744 C CA . PRO A 1 233 ? -28.606 29.335 66.377 1.00 66.44 233 PRO A CA 1
ATOM 1745 C C . PRO A 1 233 ? -28.014 29.553 67.779 1.00 66.44 233 PRO A C 1
ATOM 1747 O O .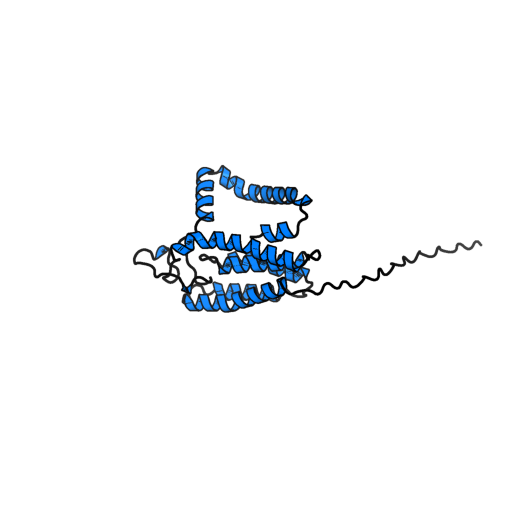 PRO A 1 233 ? -28.143 28.695 68.655 1.00 66.44 233 PRO A O 1
ATOM 1750 N N . THR A 1 234 ? -27.407 30.718 67.984 1.00 60.62 234 THR A N 1
ATOM 1751 C CA . THR A 1 234 ? -27.196 31.362 69.292 1.00 60.62 234 THR A CA 1
ATOM 1752 C C . THR A 1 234 ? -27.696 32.784 69.198 1.00 60.62 234 THR A C 1
ATOM 1754 O O . THR A 1 234 ? -27.363 33.414 68.166 1.00 60.62 234 THR A O 1
#

Foldseek 3Di:
DLVLLVVLPDDPVCVVVVVVVVCVVCCVVCVVVCVVPVPVVVVVVVVVLQFDPFAAALLADCLVVWDADDPPRVVRDDLRTTDDPVLTRPLNVVLVVVSVVLSVLLPVLQDPNDDSLLSLLVQLLSQLNNLRSHRNRDLCSNVSNLVSLQVSCVVVPPPDSVVSVVVNVLSCVLHVPSPPDRSNVSNCSNCVCSVVSSVVSSCVSNPRDPPPPPDDPPPPPPPPDDDDDDDDDD

Sequence (234 aa):
LAAAPVLLLTPVARWPHLVLAAAAAGGAVLLPVVLADPGHFLGNQVGVAATTGPIFHPRQIWWPLGVPVAPGQLEWAHMGRMAPAWLLPVTHPLIVALALPLGALWRRGRGPALRPDDALLLLALLFLLRCALDPWNLAYYHLPFVLALLAWEVRTGRALPLVTLAATAAIQLSFAVHGTYGGSEAFLAYMAWVVPMAAWMGMTVYRPRASLVGSWPAAPISVATPSSPSTSPT